Protein AF-A0A5M3XD34-F1 (afdb_monomer_lite)

Secondary structure (DSSP, 8-state):
-HHHHHHHHHHHHHHHHHHHHEETTEE-S-TTTHHHHHHHHHHEEEE-TTSSPPPHHHHHHHHHHTTTSEEEEE-TT--EE-HHHHHHH-EEEEEE-TT-----TT-TT-EEEEEE-BS-HHHHHHHHHHHHHGGG-HHHHTTEEEEEEEE-SS--TT-EEES-SEEEEEE-----SS---HHHHHHHHHHHHHPPTT-B---PPTTPEESSSSEEEEE-HHHHSTTGGG-S---HHHHHHHHHHHHHHH--S---SHHHHHHHHHHHHGGGTB-TT-TTSB---

Structure (mmCIF, N/CA/C/O backbone):
data_AF-A0A5M3XD34-F1
#
_entry.id   AF-A0A5M3XD34-F1
#
loop_
_atom_site.group_PDB
_atom_site.id
_atom_site.type_symbol
_atom_site.label_atom_id
_atom_site.label_alt_id
_atom_site.label_comp_id
_atom_site.label_asym_id
_atom_site.label_entity_id
_atom_site.label_seq_id
_atom_site.pdbx_PDB_ins_code
_atom_site.Cartn_x
_atom_site.Cartn_y
_atom_site.Cartn_z
_atom_site.occupancy
_atom_site.B_iso_or_equiv
_atom_site.auth_seq_id
_atom_site.auth_comp_id
_atom_site.auth_asym_id
_atom_site.auth_atom_id
_atom_site.pdbx_PDB_model_num
ATOM 1 N N . MET A 1 1 ? -8.165 -17.851 -11.866 1.00 59.94 1 MET A N 1
ATOM 2 C CA . MET A 1 1 ? -8.673 -16.467 -12.031 1.00 59.94 1 MET A CA 1
ATOM 3 C C . MET A 1 1 ? -7.779 -15.415 -11.366 1.00 59.94 1 MET A C 1
ATOM 5 O O . MET A 1 1 ? -7.300 -14.562 -12.095 1.00 59.94 1 MET A O 1
ATOM 9 N N . ARG A 1 2 ? -7.466 -15.484 -10.056 1.00 73.38 2 ARG A N 1
ATOM 10 C CA . ARG A 1 2 ? -6.574 -14.504 -9.374 1.00 73.38 2 ARG A CA 1
ATOM 11 C C . ARG A 1 2 ? -5.188 -14.336 -10.025 1.00 73.38 2 ARG A C 1
ATOM 13 O O . ARG A 1 2 ? -4.785 -13.219 -10.310 1.00 73.38 2 ARG A O 1
ATOM 20 N N . SER A 1 3 ? -4.497 -15.440 -10.334 1.00 74.69 3 SER A N 1
ATOM 21 C CA . SER A 1 3 ? -3.171 -15.395 -10.984 1.00 74.69 3 SER A CA 1
ATOM 22 C C . SER A 1 3 ? -3.179 -14.660 -12.328 1.00 74.69 3 SER A C 1
ATOM 24 O O . SER A 1 3 ? -2.251 -13.913 -12.603 1.00 74.69 3 SER A O 1
ATOM 26 N N . ALA A 1 4 ? -4.231 -14.841 -13.134 1.00 79.56 4 ALA A N 1
ATOM 27 C CA . ALA A 1 4 ? -4.351 -14.189 -14.437 1.00 79.56 4 ALA A CA 1
ATOM 28 C C . ALA A 1 4 ? -4.556 -12.673 -14.292 1.00 79.56 4 ALA A C 1
ATOM 30 O O . ALA A 1 4 ? -3.902 -11.905 -14.980 1.00 79.56 4 ALA A O 1
ATOM 31 N N . ARG A 1 5 ? -5.378 -12.228 -13.326 1.00 82.12 5 ARG A N 1
ATOM 32 C CA . ARG A 1 5 ? -5.573 -10.791 -13.049 1.00 82.12 5 ARG A CA 1
ATOM 33 C C . ARG A 1 5 ? -4.278 -10.097 -12.625 1.00 82.12 5 ARG A C 1
ATOM 35 O O . ARG A 1 5 ? -3.995 -9.001 -13.102 1.00 82.12 5 ARG A O 1
ATOM 42 N N . ASN A 1 6 ? -3.495 -10.742 -11.755 1.00 85.31 6 ASN A N 1
ATOM 43 C CA . ASN A 1 6 ? -2.190 -10.226 -11.335 1.00 85.31 6 ASN A CA 1
ATOM 44 C C . ASN A 1 6 ? -1.233 -10.110 -12.531 1.00 85.31 6 ASN A C 1
ATOM 46 O O . ASN A 1 6 ? -0.605 -9.072 -12.713 1.00 85.31 6 ASN A O 1
ATOM 50 N N . GLU A 1 7 ? -1.162 -11.154 -13.361 1.00 86.75 7 GLU A N 1
ATOM 51 C CA . GLU A 1 7 ? -0.309 -11.183 -14.551 1.00 86.75 7 GLU A CA 1
ATOM 52 C C . GLU A 1 7 ? -0.717 -10.113 -15.574 1.00 86.75 7 GLU A C 1
ATOM 54 O O . GLU A 1 7 ? 0.137 -9.392 -16.083 1.00 86.75 7 GLU A O 1
ATOM 59 N N . ASP A 1 8 ? -2.014 -9.951 -15.838 1.00 88.75 8 ASP A N 1
ATOM 60 C CA . ASP A 1 8 ? -2.523 -8.944 -16.773 1.00 88.75 8 ASP A CA 1
ATOM 61 C C . ASP A 1 8 ? -2.234 -7.517 -16.295 1.00 88.75 8 ASP A C 1
ATOM 63 O O . ASP A 1 8 ? -1.913 -6.643 -17.101 1.00 88.75 8 ASP A O 1
ATOM 67 N N . ARG A 1 9 ? -2.327 -7.263 -14.985 1.00 90.06 9 ARG A N 1
ATOM 68 C CA . ARG A 1 9 ? -1.950 -5.974 -14.394 1.00 90.06 9 ARG A CA 1
ATOM 69 C C . ARG A 1 9 ? -0.452 -5.715 -14.542 1.00 90.06 9 ARG A C 1
ATOM 71 O O . ARG A 1 9 ? -0.075 -4.636 -14.991 1.00 90.06 9 ARG A O 1
ATOM 78 N N . ASP A 1 10 ? 0.390 -6.687 -14.200 1.00 92.12 10 ASP A N 1
ATOM 79 C CA . ASP A 1 10 ? 1.844 -6.521 -14.285 1.00 92.12 10 ASP A CA 1
ATOM 80 C C . ASP A 1 10 ? 2.284 -6.324 -15.752 1.00 92.12 10 ASP A C 1
ATOM 82 O O . ASP A 1 10 ? 3.098 -5.447 -16.041 1.00 92.12 10 ASP A O 1
ATOM 86 N N . LYS A 1 11 ? 1.645 -7.019 -16.707 1.00 92.81 11 LYS A N 1
ATOM 87 C CA . LYS A 1 11 ? 1.809 -6.785 -18.155 1.00 92.81 11 LYS A CA 1
ATOM 88 C C . LYS A 1 11 ? 1.449 -5.365 -18.584 1.00 92.81 11 LYS A C 1
ATOM 90 O O . LYS A 1 11 ? 2.192 -4.768 -19.363 1.00 92.81 11 LYS A O 1
ATOM 95 N N . ARG A 1 12 ? 0.333 -4.807 -18.091 1.00 92.88 12 ARG A N 1
ATOM 96 C CA . ARG A 1 12 ? -0.046 -3.411 -18.387 1.00 92.88 12 ARG A CA 1
ATOM 97 C C . ARG A 1 12 ? 1.026 -2.436 -17.915 1.00 92.88 12 ARG A C 1
ATOM 99 O O . ARG A 1 12 ? 1.412 -1.563 -18.685 1.00 92.88 12 ARG A O 1
ATOM 106 N N . PHE A 1 13 ? 1.560 -2.648 -16.715 1.00 94.62 13 PHE A N 1
ATOM 107 C CA . PHE A 1 13 ? 2.655 -1.839 -16.189 1.00 94.62 13 PHE A CA 1
ATOM 108 C C . PHE A 1 13 ? 3.924 -1.933 -17.052 1.00 94.62 13 PHE A C 1
ATOM 110 O O . PHE A 1 13 ? 4.510 -0.908 -17.390 1.00 94.62 13 PHE A O 1
ATOM 117 N N . TYR A 1 14 ? 4.341 -3.135 -17.470 1.00 95.44 14 TYR A N 1
ATOM 118 C CA . TYR A 1 14 ? 5.506 -3.280 -18.355 1.00 95.44 14 TYR A CA 1
ATOM 119 C C . TYR A 1 14 ? 5.310 -2.580 -19.700 1.00 95.44 14 TYR A C 1
ATOM 121 O O . TYR A 1 14 ? 6.235 -1.943 -20.208 1.00 95.44 14 TYR A O 1
ATOM 129 N N . LYS A 1 15 ? 4.102 -2.664 -20.262 1.00 96.00 15 LYS A N 1
ATOM 130 C CA . LYS A 1 15 ? 3.751 -1.960 -21.494 1.00 96.00 15 LYS A CA 1
ATOM 131 C C . LYS A 1 15 ? 3.835 -0.444 -21.323 1.00 96.00 15 LYS A C 1
ATOM 133 O O . LYS A 1 15 ? 4.448 0.221 -22.152 1.00 96.00 15 LYS A O 1
ATOM 138 N N . GLU A 1 16 ? 3.265 0.093 -20.250 1.00 95.06 16 GLU A N 1
ATOM 139 C CA . GLU A 1 16 ? 3.320 1.524 -19.948 1.00 95.06 16 GLU A CA 1
ATOM 140 C C . GLU A 1 16 ? 4.763 2.009 -19.755 1.00 95.06 16 GLU A C 1
ATOM 142 O O . GLU A 1 16 ? 5.162 3.020 -20.337 1.00 95.06 16 GLU A O 1
ATOM 147 N N . LEU A 1 17 ? 5.580 1.239 -19.029 1.00 94.94 17 LEU A N 1
ATOM 148 C CA . LEU A 1 17 ? 7.003 1.522 -18.849 1.00 94.94 17 LEU A CA 1
ATOM 149 C C . LEU A 1 17 ? 7.735 1.605 -20.197 1.00 94.94 17 LEU A C 1
ATOM 151 O O . LEU A 1 17 ? 8.504 2.543 -20.434 1.00 94.94 17 LEU A O 1
ATOM 155 N N . TYR A 1 18 ? 7.482 0.636 -21.084 1.00 96.12 18 TYR A N 1
ATOM 156 C CA . TYR A 1 18 ? 8.063 0.598 -22.425 1.00 96.12 18 TYR A CA 1
ATOM 157 C C . TYR A 1 18 ? 7.656 1.819 -23.253 1.00 96.12 18 TYR A C 1
ATOM 159 O O . TYR A 1 18 ? 8.514 2.555 -23.740 1.00 96.12 18 TYR A O 1
ATOM 167 N N . ASP A 1 19 ? 6.354 2.070 -23.379 1.00 95.38 19 ASP A N 1
ATOM 168 C CA . ASP A 1 19 ? 5.818 3.140 -24.225 1.00 95.38 19 ASP A CA 1
ATOM 169 C C . ASP A 1 19 ? 6.297 4.529 -23.769 1.00 95.38 19 ASP A C 1
ATOM 171 O O . ASP A 1 19 ? 6.582 5.415 -24.594 1.00 95.38 19 ASP A O 1
ATOM 175 N N . THR A 1 20 ? 6.442 4.697 -22.452 1.00 94.19 20 THR A N 1
ATOM 176 C CA . THR A 1 20 ? 6.877 5.948 -21.831 1.00 94.19 20 THR A CA 1
ATOM 177 C C . THR A 1 20 ? 8.362 6.214 -22.077 1.00 94.19 20 THR A C 1
ATOM 179 O O . THR A 1 20 ? 8.722 7.321 -22.491 1.00 94.19 20 THR A O 1
ATOM 182 N N . TRP A 1 21 ? 9.241 5.225 -21.868 1.00 93.00 21 TRP A N 1
ATOM 183 C CA . TRP A 1 21 ? 10.690 5.473 -21.792 1.00 93.00 21 TRP A CA 1
ATOM 184 C C . TRP A 1 21 ? 11.556 4.770 -22.830 1.00 93.00 21 TRP A C 1
ATOM 186 O O . TRP A 1 21 ? 12.755 5.039 -22.856 1.00 93.00 21 TRP A O 1
ATOM 196 N N . TYR A 1 22 ? 11.001 3.945 -23.714 1.00 93.62 22 TYR A N 1
ATOM 197 C CA . TYR A 1 22 ? 11.749 3.381 -24.835 1.00 93.62 22 TYR A CA 1
ATOM 198 C C . TYR A 1 22 ? 11.403 4.080 -26.150 1.00 93.62 22 TYR A C 1
ATOM 200 O O . TYR A 1 22 ? 10.239 4.246 -26.521 1.00 93.62 22 TYR A O 1
ATOM 208 N N . LYS A 1 23 ? 12.437 4.495 -26.891 1.00 92.69 23 LYS A N 1
ATOM 209 C CA . LYS A 1 23 ? 12.320 5.053 -28.248 1.00 92.69 23 LYS A CA 1
ATOM 210 C C . LYS A 1 23 ? 13.310 4.347 -29.162 1.00 92.69 23 LYS A C 1
ATOM 212 O O . LYS A 1 23 ? 14.508 4.355 -28.905 1.00 92.69 23 LYS A O 1
ATOM 217 N N . LYS A 1 24 ? 12.800 3.718 -30.229 1.00 89.44 24 LYS A N 1
ATOM 218 C CA . LYS A 1 24 ? 13.596 2.883 -31.156 1.00 89.44 24 LYS A CA 1
ATOM 219 C C . LYS A 1 24 ? 14.462 1.837 -30.427 1.00 89.44 24 LYS A C 1
ATOM 221 O O . LYS A 1 24 ? 15.565 1.526 -30.855 1.00 89.44 24 LYS A O 1
ATOM 226 N N . GLY A 1 25 ? 13.946 1.321 -29.313 1.00 87.50 25 GLY A N 1
ATOM 227 C CA . GLY A 1 25 ? 14.599 0.326 -28.469 1.00 87.50 25 GLY A CA 1
ATOM 228 C C . GLY A 1 25 ? 15.667 0.835 -27.505 1.00 87.50 25 GLY A C 1
ATOM 229 O O . GLY A 1 25 ? 16.224 0.033 -26.763 1.00 87.50 25 GLY A O 1
ATOM 230 N N . SER A 1 26 ? 15.905 2.144 -27.439 1.00 90.88 26 SER A N 1
ATOM 231 C CA . SER A 1 26 ? 16.790 2.753 -26.442 1.00 90.88 26 SER A CA 1
ATOM 232 C C . SER A 1 26 ? 15.993 3.367 -25.295 1.00 90.88 26 SER A C 1
ATOM 234 O O . SER A 1 26 ? 14.975 4.023 -25.530 1.00 90.88 26 SER A O 1
ATOM 236 N N . LEU A 1 27 ? 16.486 3.192 -24.067 1.00 92.50 27 LEU A N 1
ATOM 237 C CA . LEU A 1 27 ? 15.973 3.883 -22.887 1.00 92.50 27 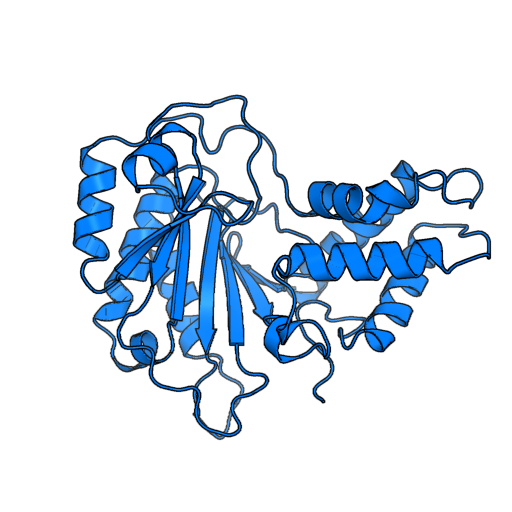LEU A CA 1
ATOM 238 C C . LEU A 1 27 ? 16.316 5.378 -22.983 1.00 92.50 27 LEU A C 1
ATOM 240 O O . LEU A 1 27 ? 17.483 5.739 -23.109 1.00 92.50 27 LEU A O 1
ATOM 244 N N . VAL A 1 28 ? 15.308 6.249 -22.915 1.00 93.00 28 VAL A N 1
ATOM 245 C CA . VAL A 1 28 ? 15.469 7.716 -22.991 1.00 93.00 28 VAL A CA 1
ATOM 246 C C . VAL A 1 28 ? 15.210 8.428 -21.660 1.00 93.00 28 VAL A C 1
ATOM 248 O O . VAL A 1 28 ? 15.205 9.656 -21.598 1.00 93.00 28 VAL A O 1
ATOM 251 N N . ALA A 1 29 ? 14.967 7.675 -20.588 1.00 90.25 29 ALA A N 1
ATOM 252 C CA . ALA A 1 29 ? 14.783 8.236 -19.259 1.00 90.25 29 ALA A CA 1
ATOM 253 C C . ALA A 1 29 ? 16.121 8.640 -18.629 1.00 90.25 29 ALA A C 1
ATOM 255 O O . ALA A 1 29 ? 17.115 7.928 -18.751 1.00 90.25 29 ALA A O 1
ATOM 256 N N . ASP A 1 30 ? 16.120 9.752 -17.892 1.00 89.88 30 ASP A N 1
ATOM 257 C CA . ASP A 1 30 ? 17.256 10.152 -17.061 1.00 89.88 30 ASP A CA 1
ATOM 258 C C . ASP A 1 30 ? 17.545 9.079 -15.987 1.00 89.88 30 ASP A C 1
ATOM 260 O O . ASP A 1 30 ? 16.692 8.837 -15.122 1.00 89.88 30 ASP A O 1
ATOM 264 N N . PRO A 1 31 ? 18.745 8.465 -15.994 1.00 86.44 31 PRO A N 1
ATOM 265 C CA . PRO A 1 31 ? 19.120 7.446 -15.024 1.00 86.44 31 PRO A CA 1
ATOM 266 C C . PRO A 1 31 ? 19.008 7.922 -13.572 1.00 86.44 31 PRO A C 1
ATOM 268 O O . PRO A 1 31 ? 18.642 7.138 -12.695 1.00 86.44 31 PRO A O 1
ATOM 271 N N . ASN A 1 32 ? 19.290 9.191 -13.280 1.00 87.88 32 ASN A N 1
ATOM 272 C CA . ASN A 1 32 ? 19.332 9.675 -11.898 1.00 87.88 32 ASN A CA 1
ATOM 273 C C . ASN A 1 32 ? 17.942 9.736 -11.254 1.00 87.88 32 ASN A C 1
ATOM 275 O O . ASN A 1 32 ? 17.818 9.552 -10.047 1.00 87.88 32 ASN A O 1
ATOM 279 N N . THR A 1 33 ? 16.895 9.916 -12.059 1.00 91.69 33 THR A N 1
ATOM 280 C CA . THR A 1 33 ? 15.504 10.041 -11.593 1.00 91.69 33 THR A CA 1
ATOM 281 C C . THR A 1 33 ? 14.635 8.820 -11.900 1.00 91.69 33 THR A C 1
ATOM 283 O O . THR A 1 33 ? 13.467 8.782 -11.512 1.00 91.69 33 THR A O 1
ATOM 286 N N . LEU A 1 34 ? 15.185 7.805 -12.575 1.00 92.69 34 LEU A N 1
ATOM 287 C CA . LEU A 1 34 ? 14.430 6.658 -13.084 1.00 92.69 34 LEU A CA 1
ATOM 288 C C . LEU A 1 34 ? 13.683 5.878 -11.991 1.00 92.69 34 LEU A C 1
ATOM 290 O O . LEU A 1 34 ? 12.509 5.573 -12.168 1.00 92.69 34 LEU A O 1
ATOM 294 N N . ALA A 1 35 ? 14.323 5.596 -10.851 1.00 92.12 35 ALA A N 1
ATOM 295 C CA . ALA A 1 35 ? 13.685 4.854 -9.758 1.00 92.12 35 ALA A CA 1
ATOM 296 C C . ALA A 1 35 ? 12.471 5.603 -9.187 1.00 92.12 35 ALA A C 1
ATOM 298 O O . ALA A 1 35 ? 11.399 5.020 -9.058 1.00 92.12 35 ALA A O 1
ATOM 299 N N . SER A 1 36 ? 12.602 6.908 -8.930 1.00 90.88 36 SER A N 1
ATOM 300 C CA . SER A 1 36 ? 11.495 7.745 -8.450 1.00 90.88 36 SER A CA 1
ATOM 301 C C . SER A 1 36 ? 10.355 7.845 -9.458 1.00 90.88 36 SER A C 1
ATOM 303 O O . SER A 1 36 ? 9.189 7.803 -9.077 1.00 90.88 36 SER A O 1
ATOM 305 N N . LYS A 1 37 ? 10.673 7.922 -10.754 1.00 92.69 37 LYS A N 1
ATOM 306 C CA . LYS A 1 37 ? 9.664 7.935 -11.819 1.00 92.69 37 LYS A CA 1
ATOM 307 C C . LYS A 1 37 ? 8.913 6.606 -11.920 1.00 92.69 37 LYS A C 1
ATOM 309 O O . LYS A 1 37 ? 7.690 6.621 -11.996 1.00 92.69 37 LYS A O 1
ATOM 314 N N . ILE A 1 38 ? 9.623 5.474 -11.864 1.00 94.19 38 ILE A N 1
ATOM 315 C CA . ILE A 1 38 ? 9.000 4.141 -11.819 1.00 94.19 38 ILE A CA 1
ATOM 316 C C . ILE A 1 38 ? 8.118 4.013 -10.578 1.00 94.19 38 ILE A C 1
ATOM 318 O O . ILE A 1 38 ? 6.988 3.550 -10.676 1.00 94.19 38 ILE A O 1
ATOM 322 N N . TYR A 1 39 ? 8.616 4.450 -9.421 1.00 92.00 39 TYR A N 1
ATOM 323 C CA . TYR A 1 39 ? 7.863 4.416 -8.176 1.00 92.00 39 TYR A CA 1
ATOM 324 C C . TYR A 1 39 ? 6.547 5.191 -8.287 1.00 92.00 39 TYR A C 1
ATOM 326 O O . TYR A 1 39 ? 5.506 4.636 -7.952 1.00 92.00 39 TYR A O 1
ATOM 334 N N . ASN A 1 40 ? 6.570 6.422 -8.806 1.00 90.19 40 ASN A N 1
ATOM 335 C CA . ASN A 1 40 ? 5.355 7.225 -8.972 1.00 90.19 40 ASN A CA 1
ATOM 336 C C . ASN A 1 40 ? 4.348 6.556 -9.918 1.00 90.19 40 ASN A C 1
ATOM 338 O O . ASN A 1 40 ? 3.171 6.489 -9.582 1.00 90.19 40 ASN A O 1
ATOM 342 N N . MET A 1 41 ? 4.821 5.986 -11.032 1.00 91.25 41 MET A N 1
ATOM 343 C CA . MET A 1 41 ? 3.989 5.239 -11.988 1.00 91.25 41 MET A CA 1
ATOM 344 C C . MET A 1 41 ? 3.321 4.005 -11.359 1.00 91.25 41 MET A C 1
ATOM 346 O O . MET A 1 41 ? 2.250 3.592 -11.780 1.00 91.25 41 MET A O 1
ATOM 350 N N . MET A 1 42 ? 3.939 3.402 -10.340 1.00 91.44 42 MET A N 1
ATOM 351 C CA . MET A 1 42 ? 3.345 2.282 -9.605 1.00 91.44 42 MET A CA 1
ATOM 352 C C . MET A 1 42 ? 2.419 2.733 -8.468 1.00 91.44 42 MET A C 1
ATOM 354 O O . MET A 1 42 ? 1.445 2.049 -8.156 1.00 91.44 42 MET A O 1
ATOM 358 N N . ALA A 1 43 ? 2.794 3.803 -7.766 1.00 86.88 43 ALA A N 1
ATOM 359 C CA . ALA A 1 43 ? 2.276 4.106 -6.438 1.00 86.88 43 ALA A CA 1
ATOM 360 C C . ALA A 1 43 ? 1.031 4.993 -6.440 1.00 86.88 43 ALA A C 1
ATOM 362 O O . ALA A 1 43 ? 0.256 4.889 -5.494 1.00 86.88 43 ALA A O 1
ATOM 363 N N . VAL A 1 44 ? 0.865 5.878 -7.423 1.00 83.75 44 VAL A N 1
ATOM 364 C CA . VAL A 1 44 ? -0.111 6.979 -7.372 1.00 83.75 44 VAL A CA 1
ATOM 365 C C . VAL A 1 44 ? -1.365 6.649 -8.195 1.00 83.75 44 VAL A C 1
ATOM 367 O O . VAL A 1 44 ? -1.250 6.113 -9.294 1.00 83.75 44 VAL A O 1
ATOM 370 N N . SER A 1 45 ? -2.546 6.943 -7.634 1.00 72.62 45 SER A N 1
ATOM 371 C CA . SER A 1 45 ? -3.873 6.839 -8.281 1.00 72.62 45 SER A CA 1
ATOM 372 C C . SER A 1 45 ? -4.417 8.201 -8.707 1.00 72.62 45 SER A C 1
ATOM 374 O O . SER A 1 45 ? -3.931 9.245 -8.269 1.00 72.62 45 SER A O 1
ATOM 376 N N . ASP A 1 46 ? -5.517 8.137 -9.460 1.00 72.94 46 ASP A N 1
ATOM 377 C CA . ASP A 1 46 ? -6.452 9.227 -9.719 1.00 72.94 46 ASP A CA 1
ATOM 378 C C . ASP A 1 46 ? -6.895 9.997 -8.456 1.00 72.94 46 ASP A C 1
ATOM 380 O O . ASP A 1 46 ? -6.840 9.535 -7.310 1.00 72.94 46 ASP A O 1
ATOM 384 N N . VAL A 1 47 ? -7.378 11.211 -8.704 1.00 84.12 47 VAL A N 1
ATOM 385 C CA . VAL A 1 47 ? -7.949 12.119 -7.706 1.00 84.12 47 VAL A CA 1
ATOM 386 C C . VAL A 1 47 ? -9.287 11.609 -7.154 1.00 84.12 47 VAL A C 1
ATOM 388 O O . VAL A 1 47 ? -10.000 10.843 -7.796 1.00 84.12 47 VAL A O 1
ATOM 391 N N . GLY A 1 48 ? -9.683 12.108 -5.980 1.00 89.75 48 GLY A N 1
ATOM 392 C CA . GLY A 1 48 ? -11.053 11.956 -5.467 1.00 89.75 48 GLY A CA 1
ATOM 393 C C . GLY A 1 48 ? -11.180 11.265 -4.111 1.00 89.75 48 GLY A C 1
ATOM 394 O O . GLY A 1 48 ? -12.158 11.522 -3.416 1.00 89.75 48 GLY A O 1
ATOM 395 N N . TYR A 1 49 ? -10.178 10.497 -3.668 1.00 94.44 49 TYR A N 1
ATOM 396 C CA . TYR A 1 49 ? -10.183 9.879 -2.330 1.00 94.44 49 TYR A CA 1
ATOM 397 C C . TYR A 1 49 ? -10.355 10.913 -1.203 1.00 94.44 49 TYR A C 1
ATOM 399 O O . TYR A 1 49 ? -11.097 10.683 -0.251 1.00 94.44 49 TYR A O 1
ATOM 407 N N . LEU A 1 50 ? -9.705 12.074 -1.343 1.00 94.75 50 LEU A N 1
ATOM 408 C CA . LEU A 1 50 ? -9.769 13.197 -0.400 1.00 94.75 50 LEU A CA 1
ATOM 409 C C . LEU A 1 50 ? -10.846 14.231 -0.757 1.00 94.75 50 LEU A C 1
ATOM 411 O O . LEU A 1 50 ? -10.777 15.368 -0.295 1.00 94.75 50 LEU A O 1
ATOM 415 N N . LYS A 1 51 ? -11.814 13.894 -1.618 1.00 95.12 51 LYS A N 1
ATOM 416 C CA . LYS A 1 51 ? -12.851 14.846 -2.043 1.00 95.12 51 LYS A CA 1
ATOM 417 C C . LYS A 1 51 ? -13.612 15.430 -0.856 1.00 95.12 51 LYS A C 1
ATOM 419 O O . LYS A 1 51 ? -13.835 16.637 -0.824 1.00 95.12 51 LYS A O 1
ATOM 424 N N . ASP A 1 52 ? -13.961 14.577 0.097 1.00 95.50 52 ASP A N 1
ATOM 425 C CA . ASP A 1 52 ? -14.698 14.944 1.297 1.00 95.50 52 ASP A CA 1
ATOM 426 C C . ASP A 1 52 ? -13.776 14.840 2.515 1.00 95.50 52 ASP A C 1
ATOM 428 O O . ASP A 1 52 ? -13.029 13.870 2.657 1.00 95.50 52 ASP A O 1
ATOM 432 N N . ALA A 1 53 ? -13.806 15.851 3.383 1.00 95.06 53 ALA A N 1
ATOM 433 C CA . ALA A 1 53 ? -13.049 15.868 4.631 1.00 95.06 53 ALA A CA 1
ATOM 434 C C . ALA A 1 53 ? -13.632 14.885 5.656 1.00 95.06 53 ALA A C 1
ATOM 436 O O . ALA A 1 53 ? -14.837 14.625 5.656 1.00 95.06 53 ALA A O 1
ATOM 437 N N . LEU A 1 54 ? -12.797 14.407 6.581 1.00 96.25 54 LEU A N 1
ATOM 438 C CA . LEU A 1 54 ? -13.288 13.721 7.775 1.00 96.25 54 LEU A CA 1
ATOM 439 C C . LEU A 1 54 ? -13.949 14.705 8.739 1.00 96.25 54 LEU A C 1
ATOM 441 O O . LEU A 1 54 ? -13.420 15.778 9.030 1.00 96.25 54 LEU A O 1
ATOM 445 N N . SER A 1 55 ? -15.087 14.302 9.287 1.00 96.06 55 SER A N 1
ATOM 446 C CA . SER A 1 55 ? -15.705 14.973 10.420 1.00 96.06 55 SER A CA 1
ATOM 447 C C . SER A 1 55 ? -14.953 14.675 11.718 1.00 96.06 55 SER A C 1
ATOM 449 O O . SER A 1 55 ? -14.335 13.624 11.884 1.00 96.06 55 SER A O 1
ATOM 451 N N . GLN A 1 56 ? -15.080 15.579 12.691 1.00 95.19 56 GLN A N 1
ATOM 452 C CA . GLN A 1 56 ? -14.537 15.379 14.037 1.00 95.19 56 GLN A CA 1
ATOM 453 C C . GLN A 1 56 ? -15.033 14.068 14.672 1.00 95.19 56 GLN A C 1
ATOM 455 O O . GLN A 1 56 ? -14.261 13.351 15.301 1.00 95.19 56 GLN A O 1
ATOM 460 N N . LYS A 1 57 ? -16.301 13.717 14.431 1.00 96.69 57 LYS A N 1
ATOM 461 C CA . LYS A 1 57 ? -16.901 12.472 14.913 1.00 96.69 57 LYS A CA 1
ATOM 462 C C . LYS A 1 57 ? -16.221 11.232 14.322 1.00 96.69 57 LYS A C 1
ATOM 464 O O . LYS A 1 57 ? -15.960 10.284 15.047 1.00 96.69 57 LYS A O 1
ATOM 469 N N . GLU A 1 58 ? -15.919 11.223 13.023 1.00 97.31 58 GLU A N 1
ATOM 470 C CA . GLU A 1 58 ? -15.217 10.090 12.394 1.00 97.31 58 GLU A CA 1
ATOM 471 C C . GLU A 1 58 ? -13.798 9.918 12.949 1.00 97.31 58 GLU A C 1
ATOM 473 O O . GLU A 1 58 ? -13.336 8.791 13.116 1.00 97.31 58 GLU A O 1
ATOM 478 N N . ILE A 1 59 ? -13.120 11.023 13.268 1.00 95.88 59 ILE A N 1
ATOM 479 C CA . ILE A 1 59 ? -11.794 11.002 13.899 1.00 95.88 59 ILE A CA 1
ATOM 480 C C . ILE A 1 59 ? -11.881 10.407 15.313 1.00 95.88 59 ILE A C 1
ATOM 482 O O . ILE A 1 59 ? -11.081 9.542 15.665 1.00 95.88 59 ILE A O 1
ATOM 486 N N . GLU A 1 60 ? -12.869 10.827 16.106 1.00 95.94 60 GLU A N 1
ATOM 487 C CA . GLU A 1 60 ? -13.123 10.286 17.448 1.00 95.94 60 GLU A CA 1
ATOM 488 C C . GLU A 1 60 ? -13.446 8.787 17.404 1.00 95.94 60 GLU A C 1
ATOM 490 O O . GLU A 1 60 ? -12.837 8.008 18.134 1.00 95.94 60 GLU A O 1
ATOM 495 N N . GLU A 1 61 ? -14.310 8.358 16.479 1.00 96.19 61 GLU A N 1
ATOM 496 C CA . GLU A 1 61 ? -14.649 6.943 16.295 1.00 96.19 61 GLU A CA 1
ATOM 497 C C . GLU A 1 61 ? -13.436 6.080 15.906 1.00 96.19 61 GLU A C 1
ATOM 499 O O . GLU A 1 61 ? -13.377 4.906 16.278 1.00 96.19 61 GLU A O 1
ATOM 504 N N . ILE A 1 62 ? -12.468 6.628 15.158 1.00 96.25 62 ILE A N 1
ATOM 505 C CA . ILE A 1 62 ? -11.200 5.939 14.878 1.00 96.25 62 ILE A CA 1
ATOM 506 C C . ILE A 1 62 ? -10.404 5.759 16.169 1.00 96.25 62 ILE A C 1
ATOM 508 O O . ILE A 1 62 ? -9.930 4.653 16.431 1.00 96.25 62 ILE A O 1
ATOM 512 N N . TYR A 1 63 ? -10.239 6.816 16.968 1.00 95.88 63 TYR A N 1
ATOM 513 C CA . TYR A 1 63 ? -9.470 6.733 18.211 1.00 95.88 63 TYR A CA 1
ATOM 514 C C . TYR A 1 63 ? -10.080 5.742 19.198 1.00 95.88 63 TYR A C 1
ATOM 516 O O . TYR A 1 63 ? -9.355 4.910 19.733 1.00 95.88 63 TYR A O 1
ATOM 524 N N . GLU A 1 64 ? -11.401 5.764 19.371 1.00 96.44 64 GLU A N 1
ATOM 525 C CA . GLU A 1 64 ? -12.111 4.795 20.212 1.00 96.44 64 GLU A CA 1
ATOM 526 C C . GLU A 1 64 ? -11.913 3.358 19.714 1.00 96.44 64 GLU A C 1
ATOM 528 O O . GLU A 1 64 ? -11.543 2.474 20.482 1.00 96.44 64 GLU A O 1
ATOM 533 N N . ALA A 1 65 ? -12.090 3.110 18.412 1.00 96.75 65 ALA A N 1
ATOM 534 C CA . ALA A 1 65 ? -11.961 1.763 17.857 1.00 96.75 65 ALA A CA 1
ATOM 535 C C . ALA A 1 65 ? -10.521 1.222 17.866 1.00 96.75 65 ALA A C 1
ATOM 537 O O . ALA A 1 65 ? -10.316 0.023 17.677 1.00 96.75 65 ALA A O 1
ATOM 538 N N . THR A 1 66 ? -9.526 2.092 18.044 1.00 96.88 66 THR A N 1
ATOM 539 C CA . THR A 1 66 ? -8.098 1.752 18.000 1.00 96.88 66 THR A CA 1
ATOM 540 C C . THR A 1 66 ? -7.390 1.994 19.331 1.00 96.88 66 THR A C 1
ATOM 542 O O . THR A 1 66 ? -6.164 2.053 19.357 1.00 96.88 66 THR A O 1
ATOM 545 N N . GLU A 1 67 ? -8.127 2.065 20.445 1.00 96.56 67 GLU A N 1
ATOM 546 C CA . GLU A 1 67 ? -7.578 2.359 21.779 1.00 96.56 67 GLU A CA 1
ATOM 547 C C . GLU A 1 67 ? -6.444 1.413 22.220 1.00 96.56 67 GLU A C 1
ATOM 549 O O . GLU A 1 67 ? -5.565 1.801 22.987 1.00 96.56 67 GLU A O 1
ATOM 554 N N . ALA A 1 68 ? -6.430 0.181 21.700 1.00 95.50 68 ALA A N 1
ATOM 555 C CA . ALA A 1 68 ? -5.392 -0.814 21.961 1.00 95.50 68 ALA A CA 1
ATOM 556 C C . ALA A 1 68 ? -4.062 -0.542 21.225 1.00 95.50 68 ALA A C 1
ATOM 558 O O . ALA A 1 68 ? -3.077 -1.243 21.458 1.00 95.50 68 ALA A O 1
ATOM 559 N N . PHE A 1 69 ? -4.013 0.439 20.319 1.00 96.00 69 PHE A N 1
ATOM 560 C CA . PHE A 1 69 ? -2.845 0.759 19.503 1.00 96.00 69 PHE A CA 1
ATOM 561 C C . PHE A 1 69 ? -2.190 2.071 19.946 1.00 96.00 69 PHE A C 1
ATOM 563 O O . PHE A 1 69 ? -2.842 3.046 20.310 1.00 96.00 69 PHE A O 1
ATOM 570 N N . THR A 1 70 ? -0.866 2.135 19.824 1.00 94.62 70 THR A N 1
ATOM 571 C CA . THR A 1 70 ? -0.129 3.398 19.907 1.00 94.62 70 THR A CA 1
ATOM 572 C C . THR A 1 70 ? -0.231 4.141 18.582 1.00 94.62 70 THR A C 1
ATOM 574 O O . THR A 1 70 ? 0.160 3.615 17.541 1.00 94.62 70 THR A O 1
ATOM 577 N N . ILE A 1 71 ? -0.702 5.385 18.615 1.00 93.31 71 ILE A N 1
ATOM 578 C CA . ILE A 1 71 ? -0.848 6.207 17.412 1.00 93.31 71 ILE A CA 1
ATOM 579 C C . ILE A 1 71 ? 0.444 6.981 17.141 1.00 93.31 71 ILE A C 1
ATOM 581 O O . ILE A 1 71 ? 0.996 7.635 18.026 1.00 93.31 71 ILE A O 1
ATOM 585 N N . GLN A 1 72 ?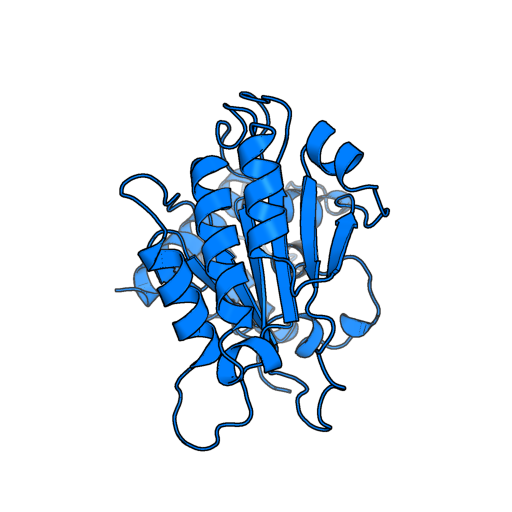 0.915 6.940 15.898 1.00 90.25 72 GLN A N 1
ATOM 586 C CA . GLN A 1 72 ? 2.032 7.747 15.414 1.00 90.25 72 GLN A CA 1
ATOM 587 C C . GLN A 1 72 ? 1.681 8.371 14.071 1.00 90.25 72 GLN A C 1
ATOM 589 O O . GLN A 1 72 ? 1.057 7.738 13.230 1.00 90.25 72 GLN A O 1
ATOM 594 N N . ALA A 1 73 ? 2.131 9.597 13.835 1.00 85.94 73 ALA A N 1
ATOM 595 C CA . ALA A 1 73 ? 2.017 10.225 12.531 1.00 85.94 73 ALA A CA 1
ATOM 596 C C . ALA A 1 73 ? 3.403 10.573 11.999 1.00 85.94 73 ALA A C 1
ATOM 598 O O . ALA A 1 73 ? 4.271 11.049 12.736 1.00 85.94 73 ALA A O 1
ATOM 599 N N . GLN A 1 74 ? 3.611 10.314 10.713 1.00 72.38 74 GLN A N 1
ATOM 600 C CA . GLN A 1 74 ? 4.853 10.632 10.024 1.00 72.38 74 GLN A CA 1
ATOM 601 C C . GLN A 1 74 ? 4.534 11.208 8.647 1.00 72.38 74 GLN A C 1
ATOM 603 O O . GLN A 1 74 ? 3.518 10.875 8.034 1.00 72.38 74 GLN A O 1
ATOM 608 N N . THR A 1 75 ? 5.400 12.084 8.159 1.00 69.25 75 THR A N 1
ATOM 609 C CA . THR A 1 75 ? 5.452 12.445 6.741 1.00 69.25 75 THR A CA 1
A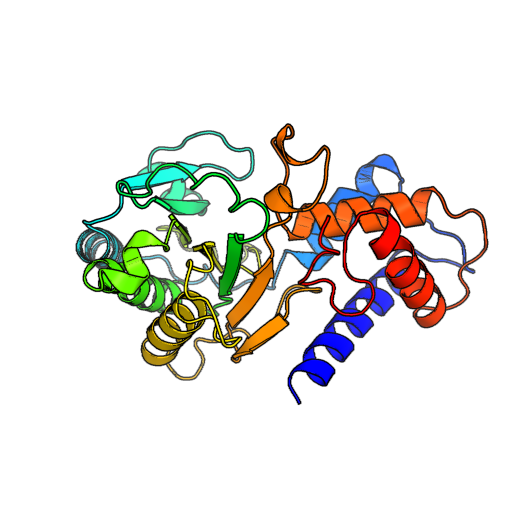TOM 610 C C . THR A 1 75 ? 6.006 11.286 5.909 1.00 69.25 75 THR A C 1
ATOM 612 O O . THR A 1 75 ? 6.589 10.336 6.436 1.00 69.25 75 THR A O 1
ATOM 615 N N . GLU A 1 76 ? 5.893 11.381 4.583 1.00 63.16 76 GLU A N 1
ATOM 616 C CA . GLU A 1 76 ? 6.513 10.400 3.684 1.00 63.16 76 GLU A CA 1
ATOM 617 C C . GLU A 1 76 ? 8.046 10.342 3.799 1.00 63.16 76 GLU A C 1
ATOM 619 O O . GLU A 1 76 ? 8.617 9.275 3.591 1.00 63.16 76 GLU A O 1
ATOM 624 N N . ASP A 1 77 ? 8.704 11.449 4.173 1.00 63.66 77 ASP A N 1
ATOM 625 C CA . ASP A 1 77 ? 10.151 11.517 4.438 1.00 63.66 77 ASP A CA 1
ATOM 626 C C . ASP A 1 77 ? 10.534 11.094 5.873 1.00 63.66 77 ASP A C 1
ATOM 628 O O . ASP A 1 77 ? 11.674 11.284 6.300 1.00 63.66 77 ASP A O 1
ATOM 632 N N . GLY A 1 78 ? 9.594 10.513 6.630 1.00 65.12 78 GLY A N 1
ATOM 633 C CA . GLY A 1 78 ? 9.846 9.919 7.945 1.00 65.12 78 GLY A CA 1
ATOM 634 C C . GLY A 1 78 ? 10.010 10.926 9.086 1.00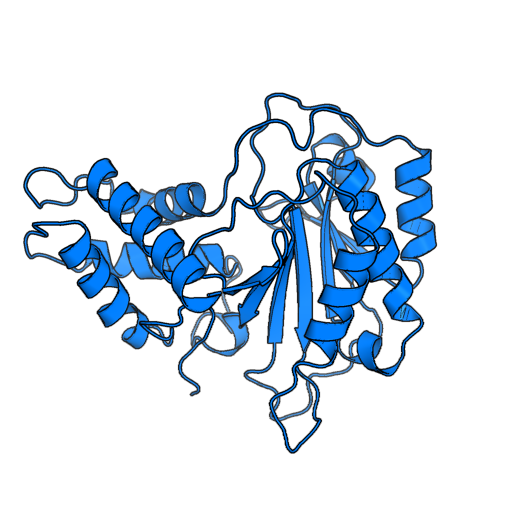 65.12 78 GLY A C 1
ATOM 635 O O . GLY A 1 78 ? 10.505 10.563 10.157 1.00 65.12 78 GLY A O 1
ATOM 636 N N . LYS A 1 79 ? 9.615 12.192 8.898 1.00 75.69 79 LYS A N 1
ATOM 637 C CA . LYS A 1 79 ? 9.556 13.171 9.992 1.00 75.69 79 LYS A CA 1
ATOM 638 C C . LYS A 1 79 ? 8.309 12.920 10.824 1.00 75.69 79 LYS A C 1
ATOM 640 O O . LYS A 1 79 ? 7.206 12.841 10.292 1.00 75.69 79 LYS A O 1
ATOM 645 N N . TYR A 1 80 ? 8.483 12.842 12.139 1.00 78.50 80 TYR A N 1
ATOM 646 C CA . TYR A 1 80 ? 7.360 12.737 13.060 1.00 78.50 80 TYR A CA 1
ATOM 647 C C . TYR A 1 80 ? 6.516 14.011 13.029 1.00 78.50 80 TYR A C 1
ATOM 649 O O . TYR A 1 80 ? 7.041 15.122 13.122 1.00 78.50 80 TYR A O 1
ATOM 657 N N . LEU A 1 81 ? 5.207 13.818 12.931 1.00 81.75 81 LEU A N 1
ATOM 658 C CA . LEU A 1 81 ? 4.198 14.858 13.064 1.00 81.75 81 LEU A CA 1
ATOM 659 C C . LEU A 1 81 ? 3.390 14.598 14.329 1.00 81.75 81 LEU A C 1
ATOM 661 O O . LEU A 1 81 ? 3.265 13.457 14.781 1.00 81.75 81 LEU A O 1
ATOM 665 N N . ASN A 1 82 ? 2.777 15.647 14.870 1.00 86.62 82 ASN A N 1
ATOM 666 C CA . ASN A 1 82 ? 1.606 15.399 15.701 1.00 86.62 82 ASN A CA 1
ATOM 667 C C . ASN A 1 82 ? 0.431 14.966 14.797 1.00 86.62 82 ASN A C 1
ATOM 669 O O . ASN A 1 82 ? 0.378 15.306 13.614 1.00 86.62 82 ASN A O 1
ATOM 673 N N . VAL A 1 83 ? -0.507 14.190 15.343 1.00 88.00 83 VAL A N 1
ATOM 674 C CA . VAL A 1 83 ? -1.609 13.611 14.552 1.00 88.00 83 VAL A CA 1
ATOM 675 C C . VAL A 1 83 ? -2.478 14.698 13.907 1.00 88.00 83 VAL A C 1
ATOM 677 O O . VAL A 1 83 ? -2.880 14.552 12.758 1.00 88.00 83 VAL A O 1
ATOM 680 N N . SER A 1 84 ? -2.693 15.821 14.600 1.00 88.69 84 SER A N 1
ATOM 681 C CA . SER A 1 84 ? -3.463 16.960 14.079 1.00 88.69 84 SER A CA 1
ATOM 682 C C . SER A 1 84 ? -2.851 17.537 12.796 1.00 88.69 84 SER A C 1
ATOM 684 O O . SER A 1 84 ? -3.544 17.697 11.797 1.00 88.69 84 SER A O 1
ATOM 686 N N . GLN A 1 85 ? -1.534 17.763 12.781 1.00 90.62 85 GLN A N 1
ATOM 687 C CA . GLN A 1 85 ? -0.798 18.238 11.605 1.00 90.62 85 GLN A CA 1
ATOM 688 C C . GLN A 1 85 ? -0.886 17.250 10.445 1.00 90.62 85 GLN A C 1
ATOM 690 O O . GLN A 1 85 ? -1.053 17.655 9.300 1.00 90.62 85 GLN A O 1
ATOM 695 N N . ALA A 1 86 ? -0.776 15.953 10.732 1.00 90.56 86 ALA A N 1
ATOM 696 C CA . ALA A 1 86 ? -0.878 14.923 9.709 1.00 90.56 86 ALA A CA 1
ATOM 697 C C . ALA A 1 86 ? -2.278 14.864 9.080 1.00 90.56 86 ALA A C 1
ATOM 699 O O . ALA A 1 86 ? -2.389 14.739 7.862 1.00 90.56 86 ALA A O 1
ATOM 700 N N . LEU A 1 87 ? -3.332 15.021 9.885 1.00 92.62 87 LEU A N 1
ATOM 701 C CA . LEU A 1 87 ? -4.706 15.129 9.392 1.00 92.62 87 LEU A CA 1
ATOM 702 C C . LEU A 1 87 ? -4.923 16.416 8.583 1.00 92.62 87 LEU A C 1
ATOM 704 O O . LEU A 1 87 ? -5.603 16.386 7.560 1.00 92.62 87 LEU A O 1
ATOM 708 N N . GLU A 1 88 ? -4.336 17.539 8.992 1.00 92.00 88 GLU A N 1
ATOM 709 C CA . GLU A 1 88 ? -4.475 18.813 8.279 1.00 92.00 88 GLU A CA 1
ATOM 710 C C . GLU A 1 88 ? -3.917 18.737 6.852 1.00 92.00 88 GLU A C 1
ATOM 712 O O . GLU A 1 88 ? -4.596 19.143 5.906 1.00 92.00 88 GLU A O 1
ATOM 717 N N . ILE A 1 89 ? -2.716 18.168 6.690 1.00 89.62 89 ILE A N 1
ATOM 718 C CA . ILE A 1 89 ? -2.030 18.095 5.389 1.00 89.62 89 ILE A CA 1
ATOM 719 C C . ILE A 1 89 ? -2.441 16.881 4.548 1.00 89.62 89 ILE A C 1
ATOM 721 O O . ILE A 1 89 ? -2.203 16.867 3.343 1.00 89.62 89 ILE A O 1
ATOM 725 N N . GLY A 1 90 ? -3.066 15.875 5.162 1.00 91.31 90 GLY A N 1
ATOM 726 C CA . GLY A 1 90 ? -3.295 14.579 4.534 1.00 91.31 90 GLY A CA 1
ATOM 727 C C . GLY A 1 90 ? -2.032 13.722 4.571 1.00 91.31 90 GLY A C 1
ATOM 728 O O . GLY A 1 90 ? -1.110 13.918 3.783 1.00 91.31 90 GLY A O 1
ATOM 729 N N . SER A 1 91 ? -1.972 12.768 5.495 1.00 91.06 91 SER A N 1
ATOM 730 C CA . SER A 1 91 ? -0.830 11.861 5.629 1.00 91.06 91 SER A CA 1
ATOM 731 C C . SER A 1 91 ? -1.255 10.514 6.207 1.00 91.06 91 SER A C 1
ATOM 733 O O . SER A 1 91 ? -2.406 10.306 6.598 1.00 91.06 91 SER A O 1
ATOM 735 N N . TYR A 1 92 ? -0.305 9.583 6.279 1.00 91.50 92 TYR A N 1
ATOM 736 C CA . TYR A 1 92 ? -0.496 8.330 6.992 1.00 91.50 92 TYR A CA 1
ATOM 737 C C . TYR A 1 92 ? -0.487 8.540 8.507 1.00 91.50 92 TYR A C 1
ATOM 739 O O . TYR A 1 92 ? 0.491 9.026 9.083 1.00 91.50 92 TYR A O 1
ATOM 747 N N . ILE A 1 93 ? -1.551 8.066 9.147 1.00 94.44 93 ILE A N 1
ATOM 748 C CA . ILE A 1 93 ? -1.624 7.833 10.586 1.00 94.44 93 ILE A CA 1
ATOM 749 C C . ILE A 1 93 ? -1.358 6.348 10.827 1.00 94.44 93 ILE A C 1
ATOM 751 O O . ILE A 1 93 ? -2.041 5.491 10.267 1.00 94.44 93 ILE A O 1
ATOM 755 N N . GLY A 1 94 ? -0.322 6.044 11.598 1.00 94.19 94 GLY A N 1
ATOM 756 C CA . GLY A 1 94 ? 0.078 4.702 11.999 1.00 94.19 94 GLY A CA 1
ATOM 757 C C . GLY A 1 94 ? -0.516 4.309 13.347 1.00 94.19 94 GLY A C 1
ATOM 758 O O . GLY A 1 94 ? -0.542 5.105 14.280 1.00 94.19 94 GLY A O 1
ATOM 759 N N . PHE A 1 95 ? -0.933 3.055 13.445 1.00 95.69 95 PHE A N 1
ATOM 760 C CA . PHE A 1 95 ? -1.479 2.403 14.626 1.00 95.69 95 PHE A CA 1
ATOM 761 C C . PHE A 1 95 ? -0.595 1.194 14.917 1.00 95.69 95 PHE A C 1
ATOM 763 O O . PHE A 1 95 ? -0.616 0.202 14.187 1.00 95.69 95 PHE A O 1
ATOM 770 N N . LEU A 1 96 ? 0.253 1.319 15.933 1.00 94.44 96 LEU A N 1
ATOM 771 C CA . LEU A 1 96 ? 1.277 0.346 16.286 1.00 94.44 96 LEU A CA 1
ATOM 772 C C . LEU A 1 96 ? 0.779 -0.513 17.438 1.00 94.44 96 LEU A C 1
ATOM 774 O O . LEU A 1 96 ? 0.322 0.014 18.451 1.00 94.44 96 LEU A O 1
ATOM 778 N N . ASN A 1 97 ? 0.895 -1.828 17.301 1.00 93.25 97 ASN A N 1
ATOM 779 C CA . ASN A 1 97 ? 0.594 -2.732 18.394 1.00 93.25 97 ASN A CA 1
ATOM 780 C C . ASN A 1 97 ? 1.698 -2.626 19.471 1.00 93.25 97 ASN A C 1
ATOM 782 O O . ASN A 1 97 ? 2.855 -2.942 19.168 1.00 93.25 97 ASN A O 1
ATOM 786 N N . PRO A 1 98 ? 1.377 -2.185 20.704 1.00 89.12 98 PRO A N 1
ATOM 787 C CA . PRO A 1 98 ? 2.364 -2.058 21.775 1.00 89.12 98 PRO A CA 1
ATOM 788 C C . PRO A 1 98 ? 2.862 -3.415 22.293 1.00 89.12 98 PRO A C 1
ATOM 790 O O . PRO A 1 98 ? 3.979 -3.498 22.799 1.00 89.12 98 PRO A O 1
ATOM 793 N N . ASP A 1 99 ? 2.072 -4.476 22.121 1.00 82.12 99 ASP A N 1
ATOM 794 C CA . ASP A 1 99 ? 2.340 -5.821 22.635 1.00 82.12 99 ASP A CA 1
ATOM 795 C C . ASP A 1 99 ? 3.112 -6.691 21.633 1.00 82.12 99 ASP A C 1
ATOM 797 O O . ASP A 1 99 ? 3.199 -7.914 21.785 1.00 82.12 99 ASP A O 1
ATOM 801 N N . ILE A 1 100 ? 3.688 -6.081 20.590 1.00 76.31 100 ILE A N 1
ATOM 802 C CA . ILE A 1 100 ? 4.463 -6.818 19.599 1.00 7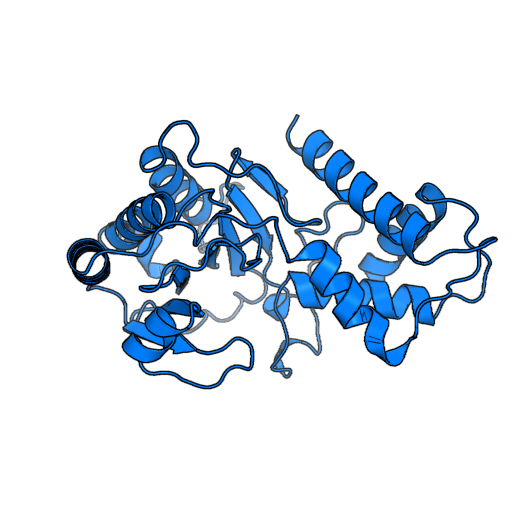6.31 100 ILE A CA 1
ATOM 803 C C . ILE A 1 100 ? 5.777 -7.306 20.232 1.00 76.31 100 ILE A C 1
ATOM 805 O O . ILE A 1 100 ? 6.777 -6.595 20.317 1.00 76.31 100 ILE A O 1
ATOM 809 N N . GLY A 1 101 ? 5.765 -8.548 20.719 1.00 65.50 101 GLY A N 1
ATOM 810 C CA . GLY A 1 101 ? 6.918 -9.168 21.368 1.00 65.50 101 GLY A CA 1
ATOM 811 C C . GLY A 1 101 ? 8.159 -9.225 20.467 1.00 65.50 101 GLY A C 1
ATOM 812 O O . GLY A 1 101 ? 8.080 -9.075 19.234 1.00 65.50 101 GLY A O 1
ATOM 813 N N . GLU A 1 102 ? 9.320 -9.480 21.085 1.00 61.66 102 GLU A N 1
ATOM 814 C CA . GLU A 1 102 ? 10.582 -9.695 20.367 1.00 61.66 102 GLU A CA 1
ATOM 815 C C . GLU A 1 102 ? 10.383 -10.688 19.218 1.00 61.66 102 GLU A C 1
ATOM 817 O O . GLU A 1 102 ? 9.627 -11.652 19.345 1.00 61.66 102 GLU A O 1
ATOM 822 N N . LYS A 1 103 ? 11.021 -10.433 18.066 1.00 59.50 103 LYS A N 1
ATOM 823 C CA . LYS A 1 103 ? 10.993 -11.375 16.940 1.00 59.50 103 LYS A CA 1
ATOM 824 C C . LYS A 1 103 ? 11.580 -12.704 17.443 1.00 59.50 103 LYS A C 1
ATOM 826 O O . LYS A 1 103 ? 12.773 -12.717 17.751 1.00 59.50 103 LYS A O 1
ATOM 831 N N . PRO A 1 104 ? 10.806 -13.803 17.512 1.00 54.19 104 PRO A N 1
ATOM 832 C CA . PRO A 1 104 ? 11.358 -15.097 17.876 1.00 54.19 104 PRO A CA 1
ATOM 833 C C . PRO A 1 104 ? 12.528 -15.436 16.948 1.00 54.19 104 PRO A C 1
ATOM 835 O O . PRO A 1 104 ? 12.483 -15.209 15.731 1.00 54.19 104 PRO A O 1
ATOM 838 N N . THR A 1 105 ? 13.616 -15.926 17.533 1.00 48.56 105 THR A N 1
ATOM 839 C CA . THR A 1 105 ? 14.842 -16.289 16.824 1.00 48.56 105 THR A CA 1
ATOM 840 C C . THR A 1 105 ? 14.515 -17.333 15.754 1.00 48.56 105 THR A C 1
ATOM 842 O O . THR A 1 105 ? 14.060 -18.425 16.070 1.00 48.56 105 THR A O 1
ATOM 845 N N . GLY A 1 106 ? 14.726 -16.994 14.477 1.00 51.62 106 GLY A N 1
ATOM 846 C CA . GLY A 1 106 ? 14.373 -17.859 13.340 1.00 51.62 106 GLY A CA 1
ATOM 847 C C . GLY A 1 106 ? 13.146 -17.417 12.531 1.00 51.62 106 GLY A C 1
ATOM 848 O O . GLY A 1 106 ? 12.916 -17.984 11.469 1.00 51.62 106 GLY A O 1
ATOM 849 N N . LEU A 1 107 ? 12.420 -16.368 12.952 1.00 51.88 107 LEU A N 1
ATOM 850 C CA . LEU A 1 107 ? 11.316 -15.754 12.182 1.00 51.88 107 LEU A CA 1
ATOM 851 C C . LEU A 1 107 ? 11.751 -14.610 11.260 1.00 51.88 107 LEU A C 1
ATOM 853 O O . LEU A 1 107 ? 10.946 -13.757 10.881 1.00 51.88 107 LEU A O 1
ATOM 857 N N . ASN A 1 108 ? 13.022 -14.599 10.855 1.00 52.34 108 ASN A N 1
ATOM 858 C CA . ASN A 1 108 ? 13.367 -13.936 9.601 1.00 52.34 108 ASN A CA 1
ATOM 859 C C . ASN A 1 108 ? 12.469 -14.554 8.506 1.00 52.34 108 ASN A C 1
ATOM 861 O O . ASN A 1 108 ? 12.221 -15.758 8.551 1.00 52.34 108 ASN A O 1
ATOM 865 N N . TYR A 1 109 ? 11.985 -13.761 7.547 1.00 58.50 109 TYR A N 1
ATOM 866 C CA . TYR A 1 109 ? 11.207 -14.251 6.392 1.00 58.50 109 TYR A CA 1
ATOM 867 C C . TYR A 1 109 ? 9.734 -14.605 6.660 1.00 58.50 109 TYR A C 1
ATOM 869 O O . TYR A 1 109 ? 9.197 -15.522 6.042 1.00 58.50 109 TYR A O 1
ATOM 877 N N . ARG A 1 110 ? 9.041 -13.894 7.561 1.00 69.94 110 ARG A N 1
ATOM 878 C CA . ARG A 1 110 ? 7.599 -14.132 7.800 1.00 69.94 110 ARG A CA 1
ATOM 879 C C . ARG A 1 110 ? 6.735 -12.883 7.870 1.00 69.94 110 ARG A C 1
ATOM 881 O O . ARG A 1 110 ? 5.532 -13.008 8.087 1.00 69.94 110 ARG A O 1
ATOM 888 N N . GLN A 1 111 ? 7.292 -11.690 7.669 1.00 85.31 111 GLN A N 1
ATOM 889 C CA . GLN A 1 111 ? 6.459 -10.498 7.583 1.00 85.31 111 GLN A CA 1
ATOM 890 C C . GLN A 1 111 ? 5.778 -10.402 6.225 1.00 85.31 111 GLN A C 1
ATOM 892 O O . GLN A 1 111 ? 6.390 -10.559 5.162 1.00 85.31 111 GLN A O 1
ATOM 897 N N . ARG A 1 112 ? 4.483 -10.116 6.282 1.00 90.44 112 ARG A N 1
ATOM 898 C CA . ARG A 1 112 ? 3.660 -9.791 5.128 1.00 90.44 112 ARG A CA 1
ATOM 899 C C . ARG A 1 112 ? 3.018 -8.436 5.341 1.00 90.44 112 ARG A C 1
ATOM 901 O O . ARG A 1 112 ? 2.839 -7.963 6.465 1.00 90.44 112 ARG A O 1
ATOM 908 N N . ARG A 1 113 ? 2.650 -7.835 4.220 1.00 93.50 113 ARG A N 1
ATOM 909 C CA . ARG A 1 113 ? 1.796 -6.664 4.171 1.00 93.50 113 ARG A CA 1
ATOM 910 C C . ARG A 1 113 ? 0.532 -6.950 3.385 1.00 93.50 113 ARG A C 1
ATOM 912 O O . ARG A 1 113 ? 0.566 -7.646 2.369 1.00 93.50 113 ARG A O 1
ATOM 919 N N . ILE A 1 114 ? -0.559 -6.358 3.837 1.00 95.81 114 ILE A N 1
ATOM 920 C CA . ILE A 1 114 ? -1.803 -6.216 3.090 1.00 95.81 114 ILE A CA 1
ATOM 921 C C . ILE A 1 114 ? -1.959 -4.737 2.740 1.00 95.81 114 ILE A C 1
ATOM 923 O O . ILE A 1 114 ? -1.783 -3.874 3.595 1.00 95.81 114 ILE A O 1
ATOM 927 N N . VAL A 1 115 ? -2.273 -4.451 1.481 1.00 95.44 115 VAL A N 1
ATOM 928 C CA . VAL A 1 115 ? -2.648 -3.120 1.003 1.00 95.44 115 VAL A CA 1
ATOM 929 C C . VAL A 1 115 ? -4.127 -3.120 0.653 1.00 95.44 115 VAL A C 1
ATOM 931 O O . VAL A 1 115 ? -4.624 -4.073 0.047 1.00 95.44 115 VAL A O 1
ATOM 934 N N . ILE A 1 116 ? -4.822 -2.062 1.055 1.00 96.12 116 ILE A N 1
ATOM 935 C CA . ILE A 1 116 ? -6.254 -1.884 0.826 1.00 96.12 116 ILE A CA 1
ATOM 936 C C . ILE A 1 116 ? -6.416 -0.563 0.079 1.00 96.12 116 ILE A C 1
ATOM 938 O O . ILE A 1 116 ? -6.049 0.491 0.609 1.00 96.12 116 ILE A O 1
ATOM 942 N N . ASN A 1 117 ? -6.930 -0.631 -1.149 1.00 95.31 117 ASN A N 1
ATOM 943 C CA . ASN A 1 117 ? -7.247 0.547 -1.946 1.00 95.31 117 ASN A CA 1
ATOM 944 C C . ASN A 1 117 ? -8.749 0.842 -1.892 1.00 95.31 117 ASN A C 1
ATOM 946 O O . ASN A 1 117 ? -9.581 -0.045 -2.088 1.00 95.31 117 ASN A O 1
ATOM 950 N N . LEU A 1 118 ? -9.082 2.092 -1.589 1.00 95.31 118 LEU A N 1
ATOM 951 C CA . LEU A 1 118 ? -10.433 2.538 -1.280 1.00 95.31 118 LEU A CA 1
ATOM 952 C C . LEU A 1 118 ? -10.746 3.825 -2.033 1.00 95.31 118 LEU A C 1
ATOM 954 O O . LEU A 1 118 ? -9.871 4.670 -2.230 1.00 95.31 118 LEU A O 1
ATOM 958 N N . THR A 1 119 ? -12.015 3.991 -2.388 1.00 94.81 119 THR A N 1
ATOM 959 C CA . THR A 1 119 ? -12.504 5.145 -3.153 1.00 94.81 119 THR A CA 1
ATOM 960 C C . THR A 1 119 ? -12.721 6.397 -2.297 1.00 94.81 119 THR A C 1
ATOM 962 O O . THR A 1 119 ? -12.760 7.497 -2.842 1.00 94.81 119 THR A O 1
ATOM 965 N N . SER A 1 120 ? -12.842 6.268 -0.968 1.00 95.88 120 SER A N 1
ATOM 966 C CA . SER A 1 120 ? -13.153 7.385 -0.058 1.00 95.88 120 SER A CA 1
ATOM 967 C C . SER A 1 120 ? -12.564 7.233 1.349 1.00 95.88 120 SER A C 1
ATOM 969 O O . SER A 1 120 ? -12.317 6.120 1.826 1.00 95.88 120 SER A O 1
ATOM 971 N N . GLN A 1 121 ? -12.416 8.359 2.056 1.00 96.50 121 GLN A N 1
ATOM 972 C CA . GLN A 1 121 ? -11.993 8.371 3.462 1.00 96.50 121 GLN A CA 1
ATOM 973 C C . GLN A 1 121 ? -13.010 7.684 4.388 1.00 96.50 121 GLN A C 1
ATOM 975 O O . GLN A 1 121 ? -12.622 7.028 5.350 1.00 96.50 121 GLN A O 1
ATOM 980 N N . GLN A 1 122 ? -14.307 7.761 4.078 1.00 97.06 122 GLN A N 1
ATOM 981 C CA . GLN A 1 122 ? -15.378 7.102 4.837 1.00 97.06 122 GLN A CA 1
ATOM 982 C C . GLN A 1 122 ? -15.239 5.574 4.809 1.00 97.06 122 GLN A C 1
ATOM 984 O O . GLN A 1 122 ? -15.435 4.906 5.828 1.00 97.06 122 GLN A O 1
ATOM 989 N N . ALA A 1 123 ? -14.878 5.012 3.652 1.00 97.31 123 ALA A N 1
ATOM 990 C CA . ALA A 1 123 ? -14.545 3.596 3.546 1.00 97.31 123 ALA A CA 1
ATOM 991 C C . ALA A 1 123 ? -13.310 3.258 4.397 1.00 97.31 123 ALA A C 1
ATOM 993 O O . ALA A 1 123 ? -13.293 2.241 5.095 1.00 97.31 123 ALA A O 1
ATOM 994 N N . ALA A 1 124 ? -12.305 4.141 4.406 1.00 97.38 124 ALA A N 1
ATOM 995 C CA . ALA A 1 124 ? -11.107 3.957 5.220 1.00 97.38 124 ALA A CA 1
ATOM 996 C C . ALA A 1 124 ? -11.406 3.999 6.726 1.00 97.38 124 ALA A C 1
ATOM 998 O O . ALA A 1 124 ? -10.854 3.183 7.463 1.00 97.38 124 ALA A O 1
ATOM 999 N N . VAL A 1 125 ? -12.320 4.861 7.187 1.00 98.12 125 VAL A N 1
ATOM 1000 C CA . VAL A 1 125 ? -12.809 4.881 8.580 1.00 98.12 125 VAL A CA 1
ATOM 1001 C C . VAL A 1 125 ? -13.424 3.528 8.951 1.00 98.12 125 VAL A C 1
ATOM 1003 O O . VAL A 1 125 ? -13.045 2.943 9.965 1.00 98.12 125 VAL A O 1
ATOM 1006 N N . ARG A 1 126 ? -14.324 2.979 8.119 1.00 98.19 126 ARG A N 1
ATOM 1007 C CA . ARG A 1 126 ? -14.948 1.663 8.373 1.00 98.19 126 ARG A CA 1
ATOM 1008 C C . ARG A 1 126 ? -13.915 0.543 8.461 1.00 98.19 126 ARG A C 1
ATOM 1010 O O . ARG A 1 126 ? -13.911 -0.205 9.438 1.00 98.19 126 ARG A O 1
ATOM 1017 N N . ALA A 1 127 ? -13.015 0.467 7.482 1.00 98.25 127 ALA A N 1
ATOM 1018 C CA . ALA A 1 127 ? -11.941 -0.521 7.468 1.00 98.25 127 ALA A CA 1
ATOM 1019 C C . ALA A 1 127 ? -11.009 -0.371 8.684 1.00 98.25 127 ALA A C 1
ATOM 1021 O O . ALA A 1 127 ? -10.629 -1.365 9.295 1.00 98.25 127 ALA A O 1
ATOM 1022 N N . THR A 1 128 ? -10.695 0.862 9.086 1.00 98.50 128 THR A N 1
ATOM 1023 C CA . THR A 1 128 ? -9.868 1.157 10.267 1.00 98.50 128 THR A CA 1
ATOM 1024 C C . THR A 1 128 ? -10.518 0.661 11.551 1.00 98.50 128 THR A C 1
ATOM 1026 O O . THR A 1 128 ? -9.862 -0.004 12.348 1.00 98.50 128 THR A O 1
ATOM 1029 N N . LYS A 1 129 ? -11.818 0.911 11.739 1.00 98.38 129 LYS A N 1
ATOM 1030 C CA . LYS A 1 129 ? -12.564 0.413 12.905 1.00 98.38 129 LYS A CA 1
ATOM 1031 C C . LYS A 1 129 ? -12.598 -1.117 12.937 1.00 98.38 129 LYS A C 1
ATOM 1033 O O . LYS A 1 129 ? -12.415 -1.716 13.994 1.00 98.38 129 LYS A O 1
ATOM 1038 N N . ALA A 1 130 ? -12.770 -1.754 11.778 1.00 98.19 130 ALA A N 1
ATOM 1039 C CA . ALA A 1 130 ? -12.729 -3.209 11.664 1.00 98.19 130 ALA A CA 1
ATOM 1040 C C . ALA A 1 130 ? -11.349 -3.780 12.029 1.00 98.19 130 ALA A C 1
ATOM 1042 O O . ALA A 1 130 ? -11.269 -4.735 12.799 1.00 98.19 130 ALA A O 1
ATOM 1043 N N . LEU A 1 131 ? -10.264 -3.158 11.558 1.00 98.38 131 LEU A N 1
ATOM 1044 C CA . LEU A 1 131 ? -8.897 -3.516 11.954 1.00 98.38 131 LEU A CA 1
ATOM 1045 C C . LEU A 1 131 ? -8.666 -3.310 13.455 1.00 98.38 131 LEU A C 1
ATOM 1047 O O . LEU A 1 131 ? -8.091 -4.179 14.105 1.00 98.38 131 LEU A O 1
ATOM 1051 N N . GLY A 1 132 ? -9.162 -2.206 14.016 1.00 97.62 132 GLY A N 1
ATOM 1052 C CA . GLY A 1 132 ? -9.106 -1.917 15.447 1.00 97.62 132 GLY A CA 1
ATOM 1053 C C . GLY A 1 132 ? -9.762 -3.006 16.301 1.00 97.62 132 GLY A C 1
ATOM 1054 O O . GLY A 1 132 ? -9.183 -3.457 17.291 1.00 97.62 132 GLY A O 1
ATOM 1055 N N . SER A 1 133 ? -10.909 -3.531 15.853 1.00 96.94 133 SER A N 1
ATOM 1056 C CA . SER A 1 133 ? -11.636 -4.605 16.547 1.00 96.94 133 SER A CA 1
ATOM 1057 C C . SER A 1 133 ? -10.853 -5.921 16.669 1.00 96.94 133 SER A C 1
ATOM 1059 O O . SER A 1 133 ? -11.092 -6.691 17.605 1.00 96.94 133 SER A O 1
ATOM 1061 N N . LEU A 1 134 ? -9.871 -6.163 15.787 1.00 96.00 134 LEU A N 1
ATOM 1062 C CA . LEU A 1 134 ? -9.012 -7.353 15.842 1.00 96.00 134 LEU A CA 1
ATOM 1063 C C . LEU A 1 134 ? -8.120 -7.384 17.088 1.00 96.00 134 LEU A C 1
ATOM 1065 O O . LEU A 1 134 ? -7.625 -8.451 17.434 1.00 96.00 134 LEU A O 1
ATOM 1069 N N . SER A 1 135 ? -7.961 -6.261 17.798 1.00 94.69 135 SER A N 1
ATOM 1070 C CA . SER A 1 135 ? -7.278 -6.219 19.099 1.00 94.69 135 SER A CA 1
ATOM 1071 C C . SER A 1 135 ? -7.928 -7.107 20.164 1.00 94.69 135 SER A C 1
ATOM 1073 O O . SER A 1 135 ? -7.250 -7.612 21.058 1.00 94.69 135 SER A O 1
ATOM 1075 N N . SER A 1 136 ? -9.232 -7.367 20.040 1.00 93.38 136 SER A N 1
ATOM 1076 C CA . SER A 1 136 ? -9.955 -8.288 20.922 1.00 93.38 136 SER A CA 1
ATOM 1077 C C . SER A 1 136 ? -9.660 -9.768 20.633 1.00 93.38 136 SER A C 1
ATOM 1079 O O . SER A 1 136 ? -9.849 -10.621 21.506 1.00 93.38 136 SER A O 1
ATOM 1081 N N . ASP A 1 137 ? -9.156 -10.091 19.436 1.00 91.44 137 ASP A N 1
ATOM 1082 C CA . ASP A 1 137 ? -8.767 -11.443 19.053 1.00 91.44 137 ASP A CA 1
ATOM 1083 C C . ASP A 1 137 ? -7.284 -11.671 19.344 1.00 91.44 137 ASP A C 1
ATOM 1085 O O . ASP A 1 137 ? -6.405 -11.357 18.541 1.00 91.44 137 ASP A O 1
ATOM 1089 N N . LYS A 1 138 ? -7.001 -12.296 20.489 1.00 87.06 138 LYS A N 1
ATOM 1090 C CA . LYS A 1 138 ? -5.628 -12.579 20.933 1.00 87.06 138 LYS A CA 1
ATOM 1091 C C . LYS A 1 138 ? -4.810 -13.420 19.951 1.00 87.06 138 LYS A C 1
ATOM 1093 O O . LYS A 1 138 ? -3.589 -13.354 20.008 1.00 87.06 138 LYS A O 1
ATOM 1098 N N . THR A 1 139 ? -5.454 -14.209 19.086 1.00 84.25 139 THR A N 1
ATOM 1099 C CA . THR A 1 139 ? -4.763 -15.054 18.095 1.00 84.25 139 THR A CA 1
ATOM 1100 C C . THR A 1 139 ? -4.327 -14.280 16.856 1.00 84.25 139 THR A C 1
ATOM 1102 O O . THR A 1 139 ? -3.443 -14.726 16.135 1.00 84.25 139 THR A O 1
ATOM 1105 N N . VAL A 1 140 ? -4.952 -13.128 16.604 1.00 89.38 140 VAL A N 1
ATOM 1106 C CA . VAL A 1 140 ? -4.622 -12.231 15.493 1.00 89.38 140 VAL A CA 1
ATOM 1107 C C . VAL A 1 140 ? -3.757 -11.085 15.999 1.00 89.38 140 VAL A C 1
ATOM 1109 O O . VAL A 1 140 ? -2.740 -10.765 15.388 1.00 89.38 140 VAL A O 1
ATOM 1112 N N . PHE A 1 141 ? -4.135 -10.477 17.127 1.00 90.62 141 PHE A N 1
ATOM 1113 C CA . PHE A 1 141 ? -3.477 -9.287 17.650 1.00 90.62 141 PHE A CA 1
ATOM 1114 C C . PHE A 1 141 ? -1.999 -9.531 17.957 1.00 90.62 141 PHE A C 1
ATOM 1116 O O . PHE A 1 141 ? -1.187 -8.688 17.611 1.00 90.62 141 PHE A O 1
ATOM 1123 N N . SER A 1 142 ? -1.616 -10.699 18.487 1.00 88.12 142 SER A N 1
ATOM 1124 C CA . SER A 1 142 ? -0.207 -11.034 18.766 1.00 88.12 142 SER A CA 1
ATOM 1125 C C . SER A 1 142 ? 0.717 -10.946 17.547 1.00 88.12 142 SER A C 1
ATOM 1127 O O . SER A 1 142 ? 1.914 -10.707 17.698 1.00 88.12 142 SER A O 1
ATOM 1129 N N . ASP A 1 143 ? 0.166 -11.136 16.348 1.00 89.25 143 ASP A N 1
ATOM 1130 C CA . ASP A 1 143 ? 0.906 -11.128 15.088 1.00 89.25 143 ASP A CA 1
ATOM 1131 C C . ASP A 1 143 ? 0.577 -9.917 14.201 1.00 89.25 143 ASP A C 1
ATOM 1133 O O . ASP A 1 143 ? 1.315 -9.635 13.253 1.00 89.25 143 ASP A O 1
ATOM 1137 N N . LEU A 1 144 ? -0.475 -9.158 14.521 1.00 92.06 144 LEU A N 1
ATOM 1138 C CA . LEU A 1 144 ? -0.780 -7.866 13.913 1.00 92.06 144 LEU A CA 1
ATOM 1139 C C . LEU A 1 144 ? 0.185 -6.811 14.462 1.00 92.06 144 LEU A C 1
ATOM 1141 O O . LEU A 1 144 ? 0.057 -6.354 15.594 1.00 92.06 144 LEU A O 1
ATOM 1145 N N . MET A 1 145 ? 1.162 -6.414 13.650 1.00 91.88 145 MET A N 1
ATOM 1146 C CA . MET A 1 145 ? 2.244 -5.533 14.092 1.00 91.88 145 MET A CA 1
ATOM 1147 C C . MET A 1 145 ? 1.829 -4.069 14.114 1.00 91.88 145 MET A C 1
ATOM 1149 O O . MET A 1 145 ? 2.075 -3.348 15.076 1.00 91.88 145 MET A O 1
ATOM 1153 N N . GLN A 1 146 ? 1.270 -3.612 13.002 1.00 93.94 146 GLN A N 1
ATOM 1154 C CA . GLN A 1 146 ? 0.839 -2.237 12.829 1.00 93.94 146 GLN A CA 1
ATOM 1155 C C . GLN A 1 146 ? -0.034 -2.140 11.587 1.00 93.94 146 GLN A C 1
ATOM 1157 O O . GLN A 1 146 ? 0.065 -2.960 10.671 1.00 93.94 146 GLN A O 1
ATOM 1162 N N . PHE A 1 147 ? -0.806 -1.075 11.492 1.00 96.38 147 PHE A N 1
ATOM 1163 C CA . PHE A 1 147 ? -1.347 -0.633 10.219 1.00 96.38 147 PHE A CA 1
ATOM 1164 C C . PHE A 1 147 ? -1.247 0.881 10.110 1.00 96.38 147 PHE A C 1
ATOM 1166 O O . PHE A 1 147 ? -1.092 1.580 11.105 1.00 96.38 147 PHE A O 1
ATOM 1173 N N . LYS A 1 148 ? -1.285 1.397 8.888 1.00 94.62 148 LYS A N 1
ATOM 1174 C CA . LYS A 1 148 ? -1.299 2.833 8.621 1.00 94.62 148 LYS A CA 1
ATOM 1175 C C . LYS A 1 148 ? -2.404 3.172 7.642 1.00 94.62 148 LYS A C 1
ATOM 1177 O O . LYS A 1 148 ? -2.648 2.400 6.719 1.00 94.62 148 LYS A O 1
ATOM 1182 N N . VAL A 1 149 ? -3.030 4.324 7.835 1.00 95.75 149 VAL A N 1
ATOM 1183 C CA . VAL A 1 149 ? -4.215 4.773 7.096 1.00 95.75 149 VAL A CA 1
ATOM 1184 C C . VAL A 1 149 ? -3.957 6.194 6.612 1.00 95.75 149 VAL A C 1
ATOM 1186 O O . VAL A 1 149 ? -3.574 7.046 7.411 1.00 95.75 149 VAL A O 1
ATOM 1189 N N . PHE A 1 150 ? -4.125 6.449 5.318 1.00 93.94 150 PHE A N 1
ATOM 1190 C CA . PHE A 1 150 ? -4.006 7.790 4.751 1.00 93.94 150 PHE A CA 1
ATOM 1191 C C . PHE A 1 150 ? -5.295 8.575 5.014 1.00 93.94 150 PHE A C 1
ATOM 1193 O O . PHE A 1 150 ? -6.355 8.189 4.521 1.00 93.94 150 PHE A O 1
ATOM 1200 N N . LEU A 1 151 ? -5.221 9.660 5.784 1.00 94.94 151 LEU A N 1
ATOM 1201 C CA . LEU A 1 151 ? -6.390 10.426 6.229 1.00 94.94 151 LEU A CA 1
ATOM 1202 C C . LEU A 1 151 ? -6.126 11.931 6.149 1.00 94.94 151 LEU A C 1
ATOM 1204 O O . LEU A 1 151 ? -5.001 12.379 6.369 1.00 94.94 151 LEU A O 1
ATOM 1208 N N . SER A 1 152 ? -7.181 12.709 5.900 1.00 95.06 152 SER A N 1
ATOM 1209 C CA . SER A 1 152 ? -7.188 14.164 5.983 1.00 95.06 152 SER A CA 1
ATOM 1210 C C . SER A 1 152 ? -8.490 14.711 6.578 1.00 95.06 152 SER A C 1
ATOM 1212 O O . SER A 1 152 ? -9.595 14.336 6.178 1.00 95.06 152 SER A O 1
ATOM 1214 N N . ALA A 1 153 ? -8.350 15.669 7.493 1.00 95.94 153 ALA A N 1
ATOM 1215 C CA . ALA A 1 153 ? -9.439 16.500 8.005 1.00 95.94 153 ALA A CA 1
ATOM 1216 C C . ALA A 1 153 ? -9.763 17.692 7.079 1.00 95.94 153 ALA A C 1
ATOM 1218 O O . ALA A 1 153 ? -10.657 18.482 7.375 1.00 95.94 153 ALA A O 1
ATOM 1219 N N . THR A 1 154 ? -9.059 17.817 5.950 1.00 95.31 154 THR A N 1
ATOM 1220 C CA . THR A 1 154 ? -9.251 18.874 4.955 1.00 95.31 154 THR A CA 1
ATOM 1221 C C . THR A 1 154 ? -9.654 18.253 3.623 1.00 95.31 154 THR A C 1
ATOM 1223 O O . THR A 1 154 ? -9.051 17.281 3.173 1.00 95.31 154 THR A O 1
ATOM 1226 N N . ALA A 1 155 ? -10.662 18.822 2.962 1.00 95.12 155 ALA A N 1
ATOM 1227 C CA . ALA A 1 155 ? -11.057 18.388 1.627 1.00 95.12 155 ALA A CA 1
ATOM 1228 C C . ALA A 1 155 ? -9.993 18.804 0.600 1.00 95.12 155 ALA A C 1
ATOM 1230 O O . ALA A 1 155 ? -9.618 19.974 0.516 1.00 95.12 155 ALA A O 1
ATOM 1231 N N . GLN A 1 156 ? -9.527 17.847 -0.197 1.00 93.56 156 GLN A N 1
ATOM 1232 C CA . GLN A 1 156 ? -8.495 18.026 -1.216 1.00 93.56 156 GLN A CA 1
ATOM 1233 C C . GLN A 1 156 ? -8.885 17.291 -2.517 1.00 93.56 156 GLN A C 1
ATOM 1235 O O . GLN A 1 156 ? -8.253 16.307 -2.904 1.00 93.56 156 GLN A O 1
ATOM 1240 N N . PRO A 1 157 ? -9.937 17.742 -3.225 1.00 91.00 157 PRO A N 1
ATOM 1241 C CA . PRO A 1 157 ? -10.545 16.993 -4.330 1.00 91.00 157 PRO A CA 1
ATOM 1242 C C . PRO A 1 157 ? -9.643 16.806 -5.556 1.00 91.00 157 PRO A C 1
ATOM 1244 O O . PRO A 1 157 ? -9.936 15.957 -6.392 1.00 91.00 157 PRO A O 1
ATOM 1247 N N . THR A 1 158 ? -8.574 17.592 -5.682 1.00 90.56 158 THR A N 1
ATOM 1248 C CA . THR A 1 158 ? -7.623 17.545 -6.804 1.00 90.56 158 THR A CA 1
ATOM 1249 C C . THR A 1 158 ? -6.293 16.893 -6.439 1.00 90.56 158 THR A C 1
ATOM 1251 O O . THR A 1 158 ? -5.395 16.857 -7.275 1.00 90.56 158 THR A O 1
ATOM 1254 N N . THR A 1 159 ? -6.126 16.442 -5.195 1.00 89.69 159 THR A N 1
ATOM 1255 C CA . THR A 1 159 ? -4.876 15.831 -4.745 1.00 89.69 159 THR A CA 1
ATOM 1256 C C . THR A 1 159 ? -4.847 14.368 -5.162 1.00 89.69 159 THR A C 1
ATOM 1258 O O . THR A 1 159 ? -5.730 13.586 -4.804 1.00 89.69 159 THR A O 1
ATOM 1261 N N . GLU A 1 160 ? -3.815 14.004 -5.917 1.00 89.00 160 GLU A N 1
ATOM 1262 C CA . GLU A 1 160 ? -3.470 12.612 -6.179 1.00 89.00 160 GLU A CA 1
ATOM 1263 C C . GLU A 1 160 ? -2.887 11.989 -4.911 1.00 89.00 160 GLU A C 1
ATOM 1265 O O . GLU A 1 160 ? -2.067 12.589 -4.212 1.00 89.00 160 GLU A O 1
ATOM 1270 N N . VAL A 1 161 ? -3.310 10.768 -4.610 1.00 88.44 161 VAL A N 1
ATOM 1271 C CA . VAL A 1 161 ? -2.835 10.020 -3.445 1.00 88.44 161 VAL A CA 1
ATOM 1272 C C . VAL A 1 161 ? -2.416 8.621 -3.860 1.00 88.44 161 VAL A C 1
ATOM 1274 O O . VAL A 1 161 ? -2.782 8.128 -4.930 1.00 88.44 161 VAL A O 1
ATOM 1277 N N . LYS A 1 162 ? -1.648 7.957 -3.000 1.00 88.19 162 LYS A N 1
ATOM 1278 C CA . LYS A 1 162 ? -1.194 6.592 -3.257 1.00 88.19 162 LYS A CA 1
ATOM 1279 C C . LYS A 1 162 ? -2.346 5.595 -3.336 1.00 88.19 162 LYS A C 1
ATOM 1281 O O . LYS A 1 162 ? -3.339 5.736 -2.627 1.00 88.19 162 LYS A O 1
ATOM 1286 N N . ASN A 1 163 ? -2.181 4.547 -4.137 1.00 88.62 163 ASN A N 1
ATOM 1287 C CA . ASN A 1 163 ? -3.104 3.414 -4.254 1.00 88.62 163 ASN A CA 1
ATOM 1288 C C . ASN A 1 163 ? -3.294 2.681 -2.914 1.00 88.62 163 ASN A C 1
ATOM 1290 O O . ASN A 1 163 ? -4.368 2.183 -2.614 1.00 88.62 163 ASN A O 1
ATOM 1294 N N . ASP A 1 164 ? -2.276 2.609 -2.059 1.00 89.38 164 ASP A N 1
ATOM 1295 C CA . ASP A 1 164 ? -2.341 1.885 -0.789 1.00 89.38 164 ASP A CA 1
ATOM 1296 C C . ASP A 1 164 ? -2.872 2.764 0.356 1.00 89.38 164 ASP A C 1
ATOM 1298 O O . ASP A 1 164 ? -2.137 3.134 1.276 1.00 89.38 164 ASP A O 1
ATOM 1302 N N . LYS A 1 165 ? -4.174 3.090 0.309 1.00 94.25 165 LYS A N 1
ATOM 1303 C CA . LYS A 1 165 ? -4.857 3.936 1.312 1.00 94.25 165 LYS A CA 1
ATOM 1304 C C . LYS A 1 165 ? -4.679 3.401 2.731 1.00 94.25 165 LYS A C 1
ATOM 1306 O O . LYS A 1 165 ? -4.463 4.180 3.658 1.00 94.25 165 LYS A O 1
ATOM 1311 N N . ILE A 1 166 ? -4.711 2.077 2.892 1.00 96.12 166 ILE A N 1
ATOM 1312 C CA . ILE A 1 166 ? -4.345 1.395 4.136 1.00 96.12 166 ILE A CA 1
ATOM 1313 C C . ILE A 1 166 ? -3.252 0.370 3.854 1.00 96.12 166 ILE A C 1
ATOM 1315 O O . ILE A 1 166 ? -3.331 -0.380 2.879 1.00 96.12 166 ILE A O 1
ATOM 1319 N N . VAL A 1 167 ? -2.255 0.301 4.737 1.00 94.94 167 VAL A N 1
ATOM 1320 C CA . VAL A 1 167 ? -1.231 -0.752 4.733 1.00 94.94 167 VAL A CA 1
ATOM 1321 C C . VAL A 1 167 ? -1.191 -1.417 6.097 1.00 94.94 167 VAL A C 1
ATOM 1323 O O . VAL A 1 167 ? -0.908 -0.755 7.092 1.00 94.94 167 VAL A O 1
ATOM 1326 N N . VAL A 1 168 ? -1.433 -2.722 6.137 1.00 96.50 168 VAL A N 1
ATOM 1327 C CA . VAL A 1 168 ? -1.409 -3.556 7.342 1.00 96.50 168 VAL A CA 1
ATOM 1328 C C . VAL A 1 168 ? -0.168 -4.436 7.307 1.00 96.50 168 VAL A C 1
ATOM 1330 O O . VAL A 1 168 ? 0.105 -5.055 6.285 1.00 96.50 168 VAL A O 1
ATOM 1333 N N . TYR A 1 169 ? 0.567 -4.512 8.412 1.00 93.62 169 TYR A N 1
ATOM 1334 C CA . TYR A 1 169 ? 1.771 -5.321 8.576 1.00 93.62 169 TYR A CA 1
ATOM 1335 C C . TYR A 1 169 ? 1.531 -6.376 9.647 1.00 93.62 169 TYR A C 1
ATOM 1337 O O . TYR A 1 169 ? 1.087 -6.054 10.752 1.00 93.62 169 TYR A O 1
ATOM 1345 N N . TYR A 1 170 ? 1.857 -7.626 9.340 1.00 92.12 170 TYR A N 1
ATOM 1346 C CA . TYR A 1 170 ? 1.668 -8.735 10.268 1.00 92.12 170 TYR A CA 1
ATOM 1347 C C . TYR A 1 170 ? 2.720 -9.828 10.065 1.00 92.12 170 TYR A C 1
ATOM 1349 O O . TYR A 1 170 ? 3.402 -9.890 9.035 1.00 92.12 170 TYR A O 1
ATOM 1357 N N . ARG A 1 171 ? 2.864 -10.687 11.074 1.00 87.38 171 ARG A N 1
ATOM 1358 C CA . ARG A 1 171 ? 3.697 -11.891 11.029 1.00 87.38 171 ARG A CA 1
ATOM 1359 C C . ARG A 1 171 ? 2.837 -13.083 10.618 1.00 87.38 171 ARG A C 1
ATOM 1361 O O . ARG A 1 171 ? 1.731 -13.265 11.114 1.00 87.38 171 ARG A O 1
ATOM 1368 N N . VAL A 1 172 ? 3.356 -13.924 9.732 1.00 82.50 172 VAL A N 1
ATOM 1369 C CA . VAL A 1 172 ? 2.786 -15.257 9.513 1.00 82.50 172 VAL A CA 1
ATOM 1370 C C . VAL A 1 172 ? 3.193 -16.117 10.713 1.00 82.50 172 VAL A C 1
ATOM 1372 O O . VAL A 1 172 ? 4.383 -16.397 10.883 1.00 82.50 172 VAL A O 1
ATOM 1375 N N . GLY A 1 173 ? 2.225 -16.455 11.571 1.00 64.88 173 GLY A N 1
ATOM 1376 C CA . GLY A 1 173 ? 2.452 -17.127 12.856 1.00 64.88 173 GLY A CA 1
ATOM 1377 C C . GLY A 1 173 ? 3.122 -18.509 12.763 1.00 64.88 173 GLY A C 1
ATOM 1378 O O . GLY A 1 173 ? 3.311 -19.070 11.685 1.00 64.88 173 GLY A O 1
ATOM 1379 N N . ASP A 1 174 ? 3.472 -19.076 13.922 1.00 57.03 174 ASP A N 1
ATOM 1380 C CA . ASP A 1 174 ? 4.210 -20.348 14.084 1.00 57.03 174 ASP A CA 1
ATOM 1381 C C . ASP A 1 174 ? 3.385 -21.628 13.882 1.00 57.03 174 ASP A C 1
ATOM 1383 O O . ASP A 1 174 ? 3.837 -22.721 14.224 1.00 57.03 174 ASP A O 1
ATOM 1387 N N . GLN A 1 175 ? 2.180 -21.519 13.321 1.00 54.09 175 GLN A N 1
ATOM 1388 C CA . GLN A 1 175 ? 1.308 -22.664 13.058 1.00 54.09 175 GLN A CA 1
ATOM 1389 C C . GLN A 1 175 ? 1.988 -23.587 12.026 1.00 54.09 175 GLN A C 1
ATOM 1391 O O . GLN A 1 175 ? 1.952 -23.341 10.820 1.00 54.09 175 GLN A O 1
ATOM 1396 N N . MET A 1 176 ? 2.679 -24.621 12.518 1.00 42.78 176 MET A N 1
ATOM 1397 C CA . MET A 1 176 ? 3.244 -25.691 11.702 1.00 42.78 176 MET A CA 1
ATOM 1398 C C . MET A 1 176 ? 2.121 -26.561 11.127 1.00 42.78 176 MET A C 1
ATOM 1400 O O . MET A 1 176 ? 1.173 -26.900 11.826 1.00 42.78 176 MET A O 1
ATOM 1404 N N . GLU A 1 177 ? 2.320 -26.954 9.868 1.00 36.75 177 GLU A N 1
ATOM 1405 C CA . GLU A 1 177 ? 1.514 -27.877 9.056 1.00 36.75 177 GLU A CA 1
ATOM 1406 C C . GLU A 1 177 ? 0.186 -27.338 8.499 1.00 36.75 177 GLU A C 1
ATOM 1408 O O . GLU A 1 177 ? -0.908 -27.642 8.964 1.00 36.75 177 GLU A O 1
ATOM 1413 N N . GLY A 1 178 ? 0.321 -26.621 7.374 1.00 41.88 178 GLY A N 1
ATOM 1414 C CA . GLY A 1 178 ? -0.712 -26.501 6.345 1.00 41.88 178 GLY A CA 1
ATOM 1415 C C . GLY A 1 178 ? -1.007 -25.065 5.931 1.00 41.88 178 GLY A C 1
ATOM 1416 O O . GLY A 1 178 ? -1.966 -24.520 6.443 1.00 41.88 178 GLY A O 1
ATOM 1417 N N . ASP A 1 179 ? -0.204 -24.495 5.017 1.00 52.38 179 ASP A N 1
ATOM 1418 C CA . ASP A 1 179 ? -0.442 -23.410 4.025 1.00 52.38 179 ASP A CA 1
ATOM 1419 C C . ASP A 1 179 ? -1.405 -22.215 4.285 1.00 52.38 179 ASP A C 1
ATOM 1421 O O . ASP A 1 179 ? -1.506 -21.332 3.428 1.00 52.38 179 ASP A O 1
ATOM 1425 N N . ALA A 1 180 ? -2.099 -22.119 5.415 1.00 67.81 180 ALA A N 1
ATOM 1426 C CA . ALA A 1 180 ? -3.152 -21.151 5.671 1.00 67.81 180 ALA A CA 1
ATOM 1427 C C . ALA A 1 180 ? -2.578 -19.911 6.358 1.00 67.81 180 ALA A C 1
ATOM 1429 O O . ALA A 1 180 ? -2.052 -19.959 7.471 1.00 67.81 180 ALA A O 1
ATOM 1430 N N . ASP A 1 181 ? -2.699 -18.775 5.681 1.00 84.88 181 ASP A N 1
ATOM 1431 C CA . ASP A 1 181 ? -2.353 -17.464 6.211 1.00 84.88 181 ASP A CA 1
ATOM 1432 C C . ASP A 1 181 ? -3.453 -16.974 7.158 1.00 84.88 181 ASP A C 1
ATOM 1434 O O . ASP A 1 181 ? -4.200 -16.058 6.835 1.00 84.88 181 ASP A O 1
ATOM 1438 N N . TYR A 1 182 ? -3.590 -17.619 8.319 1.00 87.25 182 TYR A N 1
ATOM 1439 C CA . TYR A 1 182 ? -4.714 -17.379 9.227 1.00 87.25 182 TYR A CA 1
ATOM 1440 C C . TYR A 1 182 ? -4.856 -15.900 9.620 1.00 87.25 182 TYR A C 1
ATOM 1442 O O . TYR A 1 182 ? -5.951 -15.344 9.560 1.00 87.25 182 TYR A O 1
ATOM 1450 N N . VAL A 1 183 ? -3.751 -15.242 9.985 1.00 90.12 183 VAL A N 1
ATOM 1451 C CA . VAL A 1 183 ? -3.751 -13.819 10.365 1.00 90.12 183 VAL A CA 1
ATOM 1452 C C . VAL A 1 183 ? -4.149 -12.951 9.170 1.00 90.12 183 VAL A C 1
ATOM 1454 O O . VAL A 1 183 ? -5.040 -12.109 9.298 1.00 90.12 183 VAL A O 1
ATOM 1457 N N . GLY A 1 184 ? -3.551 -13.189 7.996 1.00 93.12 184 GLY A N 1
ATOM 1458 C CA . GLY A 1 184 ? -3.903 -12.486 6.766 1.00 93.12 184 GLY A CA 1
ATOM 1459 C C . GLY A 1 184 ? -5.371 -12.672 6.379 1.00 93.12 184 GLY A C 1
ATOM 1460 O O . GLY A 1 184 ? -6.047 -11.695 6.063 1.00 93.12 184 GLY A O 1
ATOM 1461 N N . ASP A 1 185 ? -5.897 -13.891 6.478 1.00 93.25 185 ASP A N 1
ATOM 1462 C CA . ASP A 1 185 ? -7.287 -14.225 6.162 1.00 93.25 185 ASP A CA 1
ATOM 1463 C C . ASP A 1 185 ? -8.269 -13.532 7.117 1.00 93.25 185 ASP A C 1
ATOM 1465 O O . ASP A 1 185 ? -9.290 -13.004 6.673 1.00 93.25 185 ASP A O 1
ATOM 1469 N N . ARG A 1 186 ? -7.952 -13.454 8.418 1.00 94.69 186 ARG A N 1
ATOM 1470 C CA . ARG A 1 186 ? -8.775 -12.727 9.402 1.00 94.69 186 ARG A CA 1
ATOM 1471 C C . ARG A 1 186 ? -8.774 -11.220 9.159 1.00 94.69 186 ARG A C 1
ATOM 1473 O O . ARG A 1 186 ? -9.830 -10.601 9.280 1.00 94.69 186 ARG A O 1
ATOM 1480 N N . ILE A 1 187 ? -7.636 -10.644 8.766 1.00 96.31 187 ILE A N 1
ATOM 1481 C CA . ILE A 1 187 ? -7.542 -9.235 8.352 1.00 96.31 187 ILE A CA 1
ATOM 1482 C C . ILE A 1 187 ? -8.400 -8.990 7.103 1.00 96.31 187 ILE A C 1
ATOM 1484 O O . ILE A 1 187 ? -9.206 -8.061 7.079 1.00 96.31 187 ILE A O 1
ATOM 1488 N N . VAL A 1 188 ? -8.253 -9.834 6.075 1.00 96.56 188 VAL A N 1
ATOM 1489 C CA . VAL A 1 188 ? -9.015 -9.734 4.820 1.00 96.56 188 VAL A CA 1
ATOM 1490 C C . VAL A 1 188 ? -10.516 -9.835 5.085 1.00 96.56 188 VAL A C 1
ATOM 1492 O O . VAL A 1 188 ? -11.268 -9.028 4.539 1.00 96.56 188 VAL A O 1
ATOM 1495 N N . ALA A 1 189 ? -10.948 -10.786 5.916 1.00 96.38 189 ALA A N 1
ATOM 1496 C CA . ALA A 1 189 ? -12.353 -10.969 6.272 1.00 96.38 189 ALA A CA 1
ATOM 1497 C C . ALA A 1 189 ? -12.912 -9.741 7.001 1.00 96.38 189 ALA A C 1
ATOM 1499 O O . ALA A 1 189 ? -13.881 -9.154 6.531 1.00 96.38 189 ALA A O 1
ATOM 1500 N N . ALA A 1 190 ? -12.245 -9.285 8.068 1.00 97.38 190 ALA A N 1
ATOM 1501 C CA . ALA A 1 190 ? -12.697 -8.134 8.852 1.00 97.38 190 ALA A CA 1
ATOM 1502 C C . ALA A 1 190 ? -12.855 -6.868 7.999 1.00 97.38 190 ALA A C 1
ATOM 1504 O O . ALA A 1 190 ? -13.841 -6.147 8.131 1.00 97.38 190 ALA A O 1
ATOM 1505 N N . VAL A 1 191 ? -11.904 -6.608 7.097 1.00 97.69 191 VAL A N 1
ATOM 1506 C CA . VAL A 1 191 ? -11.993 -5.464 6.183 1.00 97.69 191 VAL A CA 1
ATOM 1507 C C . VAL A 1 191 ? -13.111 -5.675 5.170 1.00 97.69 191 VAL A C 1
ATOM 1509 O O . VAL A 1 191 ? -13.926 -4.780 4.993 1.00 97.69 191 VAL A O 1
ATOM 1512 N N . THR A 1 192 ? -13.177 -6.839 4.521 1.00 96.75 192 THR A N 1
ATOM 1513 C CA . THR A 1 192 ? -14.191 -7.116 3.489 1.00 96.75 192 THR A CA 1
ATOM 1514 C C . THR A 1 192 ? -15.610 -6.977 4.043 1.00 96.75 192 THR A C 1
ATOM 1516 O O . THR A 1 192 ? -16.439 -6.354 3.389 1.00 96.75 192 THR A O 1
ATOM 1519 N N . ASP A 1 193 ? -15.867 -7.473 5.255 1.00 96.94 193 ASP A N 1
ATOM 1520 C CA . ASP A 1 193 ? -17.175 -7.389 5.919 1.00 96.94 193 ASP A CA 1
ATOM 1521 C C . ASP A 1 193 ? -17.561 -5.949 6.304 1.00 96.94 193 ASP A C 1
ATOM 1523 O O . ASP A 1 193 ? -18.741 -5.636 6.466 1.00 96.94 193 ASP A O 1
ATOM 1527 N N . ALA A 1 194 ? -16.575 -5.059 6.450 1.00 97.31 194 ALA A N 1
ATOM 1528 C CA . ALA A 1 194 ? -16.789 -3.652 6.777 1.00 97.31 194 ALA A CA 1
ATOM 1529 C C . ALA A 1 194 ? -16.993 -2.755 5.545 1.00 97.31 194 ALA A C 1
ATOM 1531 O O . ALA A 1 194 ? -17.478 -1.626 5.685 1.00 97.31 194 ALA A O 1
ATOM 1532 N N . LEU A 1 195 ? -16.608 -3.223 4.354 1.00 96.62 195 LEU A N 1
ATOM 1533 C CA . LEU A 1 195 ? -16.760 -2.471 3.112 1.00 96.62 195 LEU A CA 1
ATOM 1534 C C . LEU A 1 195 ? -18.168 -2.630 2.531 1.00 96.62 195 LEU A C 1
ATOM 1536 O O . LEU A 1 195 ? -18.800 -3.681 2.607 1.00 96.62 195 LEU A O 1
ATOM 1540 N N . GLN A 1 196 ? -18.643 -1.557 1.914 1.00 96.44 196 GLN A N 1
ATOM 1541 C CA . GLN A 1 196 ? -19.898 -1.496 1.178 1.00 96.44 196 GLN A CA 1
ATOM 1542 C C . GLN A 1 196 ? -19.644 -1.593 -0.330 1.00 96.44 196 GLN A C 1
ATOM 1544 O O . GLN A 1 196 ? -18.519 -1.442 -0.816 1.00 96.44 196 GLN A O 1
ATOM 1549 N N . GLU A 1 197 ? -20.708 -1.838 -1.093 1.00 94.44 197 GLU A N 1
ATOM 1550 C CA . GLU A 1 197 ? -20.642 -1.771 -2.551 1.00 94.44 197 GLU A CA 1
ATOM 1551 C C . GLU A 1 197 ? -20.169 -0.375 -2.999 1.00 94.44 197 GLU A C 1
ATOM 1553 O O . GLU A 1 197 ? -20.709 0.639 -2.564 1.00 94.44 197 GLU A O 1
ATOM 1558 N N . GLY A 1 198 ? -19.138 -0.326 -3.850 1.00 94.19 198 GLY A N 1
ATOM 1559 C CA . GLY A 1 198 ? -18.524 0.922 -4.329 1.00 94.19 198 GLY A CA 1
ATOM 1560 C C . GLY A 1 198 ? -17.354 1.456 -3.490 1.00 94.19 198 GLY A C 1
ATOM 1561 O O . GLY A 1 198 ? -16.675 2.387 -3.926 1.00 94.19 198 GLY A O 1
ATOM 1562 N N . ASP A 1 199 ? -17.057 0.859 -2.332 1.00 95.81 199 ASP A N 1
ATOM 1563 C CA . ASP A 1 199 ? -15.908 1.274 -1.511 1.00 95.81 199 ASP A CA 1
ATOM 1564 C C . ASP A 1 199 ? -14.563 0.833 -2.093 1.00 95.81 199 ASP A C 1
ATOM 1566 O O . ASP A 1 199 ? -13.536 1.476 -1.867 1.00 95.81 199 ASP A O 1
ATOM 1570 N N . ALA A 1 200 ? -14.563 -0.296 -2.801 1.00 93.00 200 ALA A N 1
ATOM 1571 C CA . ALA A 1 200 ? -13.363 -0.901 -3.348 1.00 93.00 200 ALA A CA 1
ATOM 1572 C C . ALA A 1 200 ? -12.881 -0.149 -4.591 1.00 93.00 200 ALA A C 1
ATOM 1574 O O . ALA A 1 200 ? -13.602 -0.061 -5.584 1.00 93.00 200 ALA A O 1
ATOM 1575 N N . ASP A 1 201 ? -11.634 0.315 -4.555 1.00 90.50 201 ASP A N 1
ATOM 1576 C CA . ASP A 1 201 ? -10.922 0.732 -5.758 1.00 90.50 201 ASP A CA 1
ATOM 1577 C C . ASP A 1 201 ? -10.084 -0.451 -6.259 1.00 90.50 201 ASP A C 1
ATOM 1579 O O . ASP A 1 201 ? -9.159 -0.919 -5.593 1.00 90.50 201 ASP A O 1
ATOM 1583 N N . GLU A 1 202 ? -10.434 -0.966 -7.438 1.00 85.69 202 GLU A N 1
ATOM 1584 C CA . GLU A 1 202 ? -9.753 -2.111 -8.052 1.00 85.69 202 GLU A CA 1
ATOM 1585 C C . GLU A 1 202 ? -8.425 -1.733 -8.731 1.00 85.69 202 GLU A C 1
ATOM 1587 O O . GLU A 1 202 ? -7.749 -2.591 -9.314 1.00 85.69 202 GLU A O 1
ATOM 1592 N N . THR A 1 203 ? -8.015 -0.465 -8.646 1.00 84.19 203 THR A N 1
ATOM 1593 C CA . THR A 1 203 ? -6.691 -0.011 -9.071 1.00 84.19 203 THR A CA 1
ATOM 1594 C C . THR A 1 203 ? -5.645 -0.558 -8.108 1.00 84.19 203 THR A C 1
ATOM 1596 O O . THR A 1 203 ? -5.355 -0.001 -7.053 1.00 84.19 203 THR A O 1
ATOM 1599 N N . VAL A 1 204 ? -5.080 -1.712 -8.444 1.00 78.19 204 VAL A N 1
ATOM 1600 C CA . VAL A 1 204 ? -4.053 -2.353 -7.620 1.00 78.19 204 VAL A CA 1
ATOM 1601 C C . VAL A 1 204 ? -2.668 -1.956 -8.121 1.00 78.19 204 VAL A C 1
ATOM 1603 O O . VAL A 1 204 ? -2.380 -2.087 -9.309 1.00 78.19 204 VAL A O 1
ATOM 1606 N N . THR A 1 205 ? -1.777 -1.562 -7.209 1.00 88.31 205 THR A N 1
ATOM 1607 C CA . THR A 1 205 ? -0.348 -1.363 -7.497 1.00 88.31 205 THR A CA 1
ATOM 1608 C C . THR A 1 205 ? 0.271 -2.630 -8.115 1.00 88.31 205 THR A C 1
ATOM 1610 O O . THR A 1 205 ? 0.031 -3.735 -7.609 1.00 88.31 205 THR A O 1
ATOM 1613 N N . PRO A 1 206 ? 1.098 -2.520 -9.174 1.00 91.94 206 PRO A N 1
ATOM 1614 C CA . PRO A 1 206 ? 1.794 -3.662 -9.760 1.00 91.94 206 PRO A CA 1
ATOM 1615 C C . PRO A 1 206 ? 2.567 -4.495 -8.731 1.00 91.94 206 PRO A C 1
ATOM 1617 O O . PRO A 1 206 ? 3.014 -4.001 -7.694 1.00 91.94 206 PRO A O 1
ATOM 1620 N N . PHE A 1 207 ? 2.737 -5.777 -9.040 1.00 94.75 207 PHE A N 1
ATOM 1621 C CA . PHE A 1 207 ? 3.491 -6.768 -8.269 1.00 94.75 207 PHE A CA 1
ATOM 1622 C C . PHE A 1 207 ? 2.914 -7.226 -6.928 1.00 94.75 207 PHE A C 1
ATOM 1624 O O . PHE A 1 207 ? 3.447 -8.179 -6.369 1.00 94.75 207 PHE A O 1
ATOM 1631 N N . TYR A 1 208 ? 1.819 -6.652 -6.426 1.00 94.00 208 TYR A N 1
ATOM 1632 C CA . TYR A 1 208 ? 1.064 -7.246 -5.312 1.00 94.00 208 TYR A CA 1
ATOM 1633 C C . TYR A 1 208 ? 0.217 -8.438 -5.780 1.00 94.00 208 TYR A C 1
ATOM 1635 O O . TYR A 1 208 ? -0.191 -8.500 -6.933 1.00 94.00 208 TYR A O 1
ATOM 1643 N N . SER A 1 209 ? -0.136 -9.387 -4.917 1.00 93.56 209 SER A N 1
ATOM 1644 C CA . SER A 1 209 ? -1.129 -10.408 -5.278 1.00 93.56 209 SER A CA 1
ATOM 1645 C C . SER A 1 209 ? -2.514 -10.011 -4.783 1.00 93.56 209 SER A C 1
ATOM 1647 O O . SER A 1 209 ? -2.724 -9.913 -3.578 1.00 93.56 209 SER A O 1
ATOM 1649 N N . GLN A 1 210 ? -3.478 -9.857 -5.691 1.00 92.56 210 GLN A N 1
ATOM 1650 C CA . GLN A 1 210 ? -4.861 -9.553 -5.325 1.00 92.56 210 GLN A CA 1
ATOM 1651 C C . GLN A 1 210 ? -5.529 -10.740 -4.608 1.00 92.56 210 GLN A C 1
ATOM 1653 O O . GLN A 1 210 ? -5.444 -11.889 -5.061 1.00 92.56 210 GLN A O 1
ATOM 1658 N N . VAL A 1 211 ? -6.212 -10.456 -3.496 1.00 91.12 211 VAL A N 1
ATOM 1659 C CA . VAL A 1 211 ? -7.005 -11.419 -2.707 1.00 91.12 211 VAL A CA 1
ATOM 1660 C C . VAL A 1 211 ? -8.500 -11.168 -2.911 1.00 91.12 211 VAL A C 1
ATOM 1662 O O . VAL A 1 211 ? -9.251 -12.108 -3.193 1.00 91.12 211 VAL A O 1
ATOM 1665 N N . SER A 1 212 ? -8.916 -9.904 -2.850 1.00 90.69 212 SER A N 1
ATOM 1666 C CA . SER A 1 212 ? -10.279 -9.422 -3.109 1.00 90.69 212 SER A CA 1
ATOM 1667 C C . SER A 1 212 ? -10.220 -8.082 -3.878 1.00 90.69 212 SER A C 1
ATOM 1669 O O . SER A 1 212 ? -9.115 -7.576 -4.077 1.00 90.69 212 SER A O 1
ATOM 1671 N N . PRO A 1 213 ? -11.344 -7.518 -4.370 1.00 87.88 213 PRO A N 1
ATOM 1672 C CA . PRO A 1 213 ? -11.348 -6.314 -5.214 1.00 87.88 213 PRO A CA 1
ATOM 1673 C C . PRO A 1 213 ? -10.448 -5.170 -4.715 1.00 87.88 213 PRO A C 1
ATOM 1675 O O . PRO A 1 213 ? -9.573 -4.741 -5.461 1.00 87.88 213 PRO A O 1
ATOM 1678 N N . ALA A 1 214 ? -10.565 -4.786 -3.439 1.00 90.62 214 ALA A N 1
ATOM 1679 C CA . ALA A 1 214 ? -9.766 -3.727 -2.809 1.00 90.62 214 ALA A CA 1
ATOM 1680 C C . ALA A 1 214 ? -8.435 -4.201 -2.204 1.00 90.62 214 ALA A C 1
ATOM 1682 O O . ALA A 1 214 ? -7.578 -3.382 -1.874 1.00 90.62 214 ALA A O 1
ATOM 1683 N N . ILE A 1 215 ? -8.279 -5.509 -1.966 1.00 95.06 215 ILE A N 1
ATOM 1684 C CA . ILE A 1 215 ? -7.279 -6.029 -1.029 1.00 95.06 215 ILE A CA 1
ATOM 1685 C C . ILE A 1 215 ? -6.242 -6.866 -1.762 1.00 95.06 215 ILE A C 1
ATOM 1687 O O . ILE A 1 215 ? -6.559 -7.859 -2.427 1.00 95.06 215 ILE A O 1
ATOM 1691 N N . SER A 1 216 ? -4.978 -6.500 -1.587 1.00 94.94 216 SER A N 1
ATOM 1692 C CA . SER A 1 216 ? -3.838 -7.234 -2.130 1.00 94.94 216 SER A CA 1
ATOM 1693 C C . SER A 1 216 ? -2.757 -7.441 -1.078 1.00 94.94 216 SER A C 1
ATOM 1695 O O . SER A 1 216 ? -2.727 -6.747 -0.068 1.00 94.94 216 SER A O 1
ATOM 1697 N N . TRP A 1 217 ? -1.856 -8.395 -1.300 1.00 94.69 217 TRP A N 1
ATOM 1698 C CA . TRP A 1 217 ? -0.806 -8.728 -0.340 1.00 94.69 217 TRP A CA 1
ATOM 1699 C C . TRP A 1 217 ? 0.561 -8.911 -0.993 1.00 94.69 217 TRP A C 1
ATOM 1701 O O . TRP A 1 217 ? 0.666 -9.174 -2.197 1.00 94.69 217 TRP A O 1
ATOM 1711 N N . ALA A 1 218 ? 1.604 -8.783 -0.179 1.00 93.62 218 ALA A N 1
ATOM 1712 C CA . ALA A 1 218 ? 2.964 -9.164 -0.526 1.00 93.62 218 ALA A CA 1
ATOM 1713 C C . ALA A 1 218 ? 3.796 -9.487 0.724 1.00 93.62 218 ALA A C 1
ATOM 1715 O O . ALA A 1 218 ? 3.452 -9.093 1.836 1.00 93.62 218 ALA A O 1
ATOM 1716 N N . GLU A 1 219 ? 4.907 -10.187 0.541 1.00 91.50 219 GLU A N 1
ATOM 1717 C CA . GLU A 1 219 ? 5.954 -10.321 1.555 1.00 91.50 219 GLU A CA 1
ATOM 1718 C C . GLU A 1 219 ? 6.687 -8.986 1.764 1.00 91.50 219 GLU A C 1
ATOM 1720 O O . GLU A 1 219 ? 6.895 -8.222 0.816 1.00 91.50 219 GLU A O 1
ATOM 1725 N N . GLU A 1 220 ? 7.102 -8.702 2.999 1.00 87.56 220 GLU A N 1
ATOM 1726 C CA . GLU A 1 220 ? 7.842 -7.478 3.314 1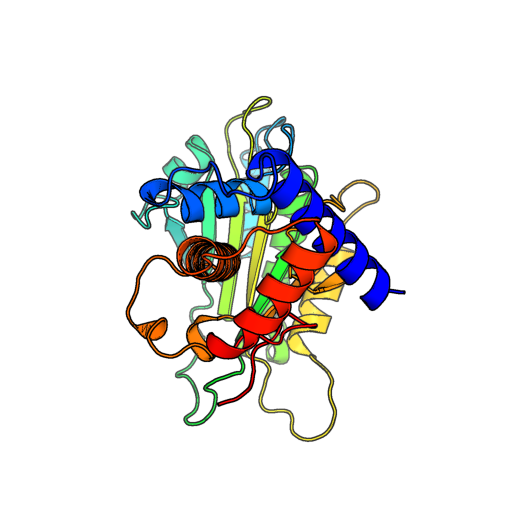.00 87.56 220 GLU A CA 1
ATOM 1727 C C . GLU A 1 220 ? 9.315 -7.603 2.878 1.00 87.56 220 GLU A C 1
ATOM 1729 O O . GLU A 1 220 ? 10.016 -8.474 3.391 1.00 87.56 220 GLU A O 1
ATOM 1734 N N . PRO A 1 221 ? 9.849 -6.736 1.994 1.00 85.81 221 PRO A N 1
ATOM 1735 C CA . PRO A 1 221 ? 11.183 -6.930 1.419 1.00 85.81 221 PRO A CA 1
ATOM 1736 C C . PRO A 1 221 ? 12.327 -6.888 2.438 1.00 85.81 221 PRO A C 1
ATOM 1738 O O . PRO A 1 221 ? 13.342 -7.554 2.233 1.00 85.81 221 PRO A O 1
ATOM 1741 N N . VAL A 1 222 ? 12.172 -6.127 3.531 1.00 79.75 222 VAL A N 1
ATOM 1742 C CA . VAL A 1 222 ? 13.206 -5.954 4.571 1.00 79.75 222 VAL A CA 1
ATOM 1743 C C . VAL A 1 222 ? 13.626 -7.280 5.211 1.00 79.75 222 VAL A C 1
ATOM 1745 O O . VAL A 1 222 ? 14.765 -7.440 5.660 1.00 79.75 222 VAL A O 1
ATOM 1748 N N . ASP A 1 223 ? 12.722 -8.259 5.223 1.00 76.50 223 ASP A N 1
ATOM 1749 C CA . ASP A 1 223 ? 13.007 -9.573 5.773 1.00 76.50 223 ASP A CA 1
ATOM 1750 C C . ASP A 1 223 ? 13.847 -10.425 4.807 1.00 76.50 223 ASP A C 1
ATOM 1752 O O . ASP A 1 223 ? 14.671 -11.200 5.291 1.00 76.50 223 ASP A O 1
ATOM 1756 N N . TYR A 1 224 ? 13.713 -10.243 3.487 1.00 76.12 224 TYR A N 1
ATOM 1757 C CA . TYR A 1 224 ? 14.234 -11.162 2.462 1.00 76.12 224 TYR A CA 1
ATOM 1758 C C . TYR A 1 224 ? 15.448 -10.651 1.686 1.00 76.12 224 TYR A C 1
ATOM 1760 O O . TYR A 1 224 ? 16.268 -11.451 1.248 1.00 76.12 224 TYR A O 1
ATOM 1768 N N . ILE A 1 225 ? 15.594 -9.339 1.499 1.00 75.25 225 ILE A N 1
ATOM 1769 C CA . ILE A 1 225 ? 16.651 -8.792 0.639 1.00 75.25 225 ILE A CA 1
ATOM 1770 C C . ILE A 1 225 ? 17.811 -8.300 1.508 1.00 75.25 225 ILE A C 1
ATOM 1772 O O . ILE A 1 225 ? 17.680 -7.364 2.304 1.00 75.25 225 ILE A O 1
ATOM 1776 N N . GLN A 1 226 ? 18.974 -8.939 1.360 1.00 66.31 226 GLN A N 1
ATOM 1777 C CA . GLN A 1 226 ? 20.191 -8.541 2.072 1.00 66.31 226 GLN A CA 1
ATOM 1778 C C . GLN A 1 226 ? 20.599 -7.109 1.686 1.00 66.31 226 GLN A C 1
ATOM 1780 O O . GLN A 1 226 ? 20.505 -6.709 0.531 1.00 66.31 226 GLN A O 1
ATOM 1785 N N . GLY A 1 227 ? 21.026 -6.312 2.670 1.00 65.12 227 GLY A N 1
ATOM 1786 C CA . GLY A 1 227 ? 21.366 -4.894 2.480 1.00 65.12 227 GLY A CA 1
ATOM 1787 C C . GLY A 1 227 ? 20.182 -3.930 2.616 1.00 65.12 227 GLY A C 1
ATOM 1788 O O . GLY A 1 227 ? 20.399 -2.754 2.904 1.00 65.12 227 GLY A O 1
ATOM 1789 N N . LEU A 1 228 ? 18.935 -4.416 2.532 1.00 67.56 228 LEU A N 1
ATOM 1790 C CA . LEU A 1 228 ? 17.773 -3.580 2.820 1.00 67.56 228 LEU A CA 1
ATOM 1791 C C . LEU A 1 228 ? 17.649 -3.286 4.326 1.00 67.56 228 LEU A C 1
ATOM 1793 O O . LEU A 1 228 ? 17.502 -2.141 4.712 1.00 67.56 228 LEU A O 1
ATOM 1797 N N . ARG A 1 229 ? 17.903 -4.226 5.234 1.00 59.25 229 ARG A N 1
ATOM 1798 C CA . ARG A 1 229 ? 17.742 -4.002 6.696 1.00 59.25 229 ARG A CA 1
ATOM 1799 C C . ARG A 1 229 ? 18.390 -2.735 7.305 1.00 59.25 229 ARG A C 1
ATOM 1801 O O . ARG A 1 229 ? 18.061 -2.379 8.429 1.00 59.25 229 ARG A O 1
ATOM 1808 N N . GLN A 1 230 ? 19.316 -2.081 6.604 1.00 55.00 230 GLN A N 1
ATOM 1809 C CA . GLN A 1 230 ? 20.063 -0.902 7.042 1.00 55.00 230 GLN A CA 1
ATOM 1810 C C . GLN A 1 230 ? 19.639 0.427 6.377 1.00 55.00 230 GLN A C 1
ATOM 1812 O O . GLN A 1 230 ? 20.159 1.470 6.770 1.00 55.00 230 GLN A O 1
ATOM 1817 N N . SER A 1 231 ? 18.734 0.439 5.386 1.00 56.47 231 SER A N 1
ATOM 1818 C CA . SER A 1 231 ? 18.331 1.673 4.679 1.00 56.47 231 SER A CA 1
ATOM 1819 C C . SER A 1 231 ? 16.909 2.127 5.044 1.00 56.47 231 SER A C 1
ATOM 1821 O O . SER A 1 231 ? 16.038 1.318 5.347 1.00 56.47 231 SER A O 1
ATOM 1823 N N . LYS A 1 232 ? 16.697 3.451 5.065 1.00 49.53 232 LYS A N 1
ATOM 1824 C CA . LYS A 1 232 ? 15.465 4.102 5.549 1.00 49.53 232 LYS A CA 1
ATOM 1825 C C . LYS A 1 232 ? 14.335 4.169 4.506 1.00 49.53 232 LYS A C 1
ATOM 1827 O O . LYS A 1 232 ? 13.185 4.343 4.891 1.00 49.53 232 LYS A O 1
ATOM 1832 N N . ASP A 1 233 ? 14.635 3.960 3.223 1.00 53.03 233 ASP A N 1
ATOM 1833 C CA . ASP A 1 233 ? 13.698 4.178 2.107 1.00 53.03 233 ASP A CA 1
ATOM 1834 C C . ASP A 1 233 ? 13.258 2.851 1.467 1.00 53.03 233 ASP A C 1
ATOM 1836 O O . ASP A 1 233 ? 13.760 2.469 0.412 1.00 53.03 233 ASP A O 1
ATOM 1840 N N . GLN A 1 234 ? 12.386 2.076 2.127 1.00 68.12 234 GLN A N 1
ATOM 1841 C CA . GLN A 1 234 ? 12.201 0.647 1.784 1.00 68.12 234 GLN A CA 1
ATOM 1842 C C . GLN A 1 234 ? 10.769 0.148 1.747 1.00 68.12 234 GLN A C 1
ATOM 1844 O O . GLN A 1 234 ? 10.471 -0.983 2.127 1.00 68.12 234 GLN A O 1
ATOM 1849 N N . SER A 1 235 ? 9.853 0.974 1.255 1.00 79.62 235 SER A N 1
ATOM 1850 C CA . SER A 1 235 ? 8.540 0.433 0.914 1.00 79.62 235 SER A CA 1
ATOM 1851 C C . SER A 1 235 ? 8.673 -0.667 -0.149 1.00 79.62 235 SER A C 1
ATOM 1853 O O . SER A 1 235 ? 9.530 -0.592 -1.033 1.00 79.62 235 SER A O 1
ATOM 1855 N N . PHE A 1 236 ? 7.780 -1.659 -0.105 1.00 89.94 236 PHE A N 1
ATOM 1856 C CA . PHE A 1 236 ? 7.672 -2.703 -1.129 1.00 89.94 236 PHE A CA 1
ATOM 1857 C C . PHE A 1 236 ? 7.735 -2.143 -2.557 1.00 89.94 236 PHE A C 1
ATOM 1859 O O . PHE A 1 236 ? 8.523 -2.611 -3.383 1.00 89.94 236 PHE A O 1
ATOM 1866 N N . THR A 1 237 ? 6.944 -1.103 -2.824 1.00 90.38 237 THR A N 1
ATOM 1867 C CA . THR A 1 237 ? 6.863 -0.434 -4.125 1.00 90.38 237 THR A CA 1
ATOM 1868 C C . THR A 1 237 ? 8.202 0.185 -4.525 1.00 90.38 237 THR A C 1
ATOM 1870 O O . THR A 1 237 ? 8.646 0.002 -5.657 1.00 90.38 237 THR A O 1
ATOM 1873 N N . TRP A 1 238 ? 8.889 0.860 -3.595 1.00 89.44 238 TRP A N 1
ATOM 1874 C CA . TRP A 1 238 ? 10.203 1.450 -3.859 1.00 89.44 238 TRP A CA 1
ATOM 1875 C C . TRP A 1 238 ? 11.252 0.393 -4.189 1.00 89.44 238 TRP A C 1
ATOM 1877 O O . TRP A 1 238 ? 11.994 0.554 -5.153 1.00 89.44 238 TRP A O 1
ATOM 1887 N N . THR A 1 239 ? 11.280 -0.721 -3.454 1.00 89.38 239 THR A N 1
ATOM 1888 C CA . THR A 1 239 ? 12.203 -1.822 -3.748 1.00 89.38 239 THR A CA 1
ATOM 1889 C C . THR A 1 239 ? 12.030 -2.327 -5.180 1.00 89.38 239 THR A C 1
ATOM 1891 O O . THR A 1 239 ? 13.018 -2.476 -5.894 1.00 89.38 239 THR A O 1
ATOM 1894 N N . ARG A 1 240 ? 10.788 -2.539 -5.641 1.00 92.44 240 ARG A N 1
ATOM 1895 C CA . ARG A 1 240 ? 10.534 -2.989 -7.022 1.00 92.44 240 ARG A CA 1
ATOM 1896 C C . ARG A 1 240 ? 10.963 -1.930 -8.033 1.00 92.44 240 ARG A C 1
ATOM 1898 O O . ARG A 1 240 ? 11.645 -2.260 -9.000 1.00 92.44 240 ARG A O 1
ATOM 1905 N N . ALA A 1 241 ? 10.639 -0.664 -7.778 1.00 93.38 241 ALA A N 1
ATOM 1906 C CA . ALA A 1 241 ? 11.042 0.442 -8.637 1.00 93.38 241 ALA A CA 1
ATOM 1907 C C . ALA A 1 241 ? 12.570 0.576 -8.756 1.00 93.38 241 ALA A C 1
ATOM 1909 O O . ALA A 1 241 ? 13.092 0.753 -9.857 1.00 93.38 241 ALA A O 1
ATOM 1910 N N . ALA A 1 242 ? 13.294 0.440 -7.644 1.00 91.06 242 ALA A N 1
ATOM 1911 C CA . ALA A 1 242 ? 14.750 0.504 -7.601 1.00 91.06 242 ALA A CA 1
ATOM 1912 C C . ALA A 1 242 ? 15.406 -0.676 -8.335 1.00 91.06 242 ALA A C 1
ATOM 1914 O O . ALA A 1 242 ? 16.343 -0.459 -9.105 1.00 91.06 242 ALA A O 1
ATOM 1915 N N . VAL A 1 243 ? 14.895 -1.901 -8.151 1.00 91.06 243 VAL A N 1
ATOM 1916 C CA . VAL A 1 243 ? 15.375 -3.090 -8.877 1.00 91.06 243 VAL A CA 1
ATOM 1917 C C . VAL A 1 243 ? 15.182 -2.910 -10.379 1.00 91.06 243 VAL A C 1
ATOM 1919 O O . VAL A 1 243 ? 16.143 -3.038 -11.134 1.00 91.06 243 VAL A O 1
ATOM 1922 N N . ILE A 1 244 ? 13.978 -2.525 -10.812 1.00 94.31 244 ILE A N 1
ATOM 1923 C CA . ILE A 1 244 ? 13.694 -2.266 -12.228 1.00 94.31 244 ILE A CA 1
ATOM 1924 C C . ILE A 1 244 ? 14.633 -1.184 -12.759 1.00 94.31 244 ILE A C 1
ATOM 1926 O O . ILE A 1 244 ? 15.310 -1.408 -13.755 1.00 94.31 244 ILE A O 1
ATOM 1930 N N . ALA A 1 245 ? 14.754 -0.043 -12.076 1.00 93.94 245 ALA A N 1
ATOM 1931 C CA . ALA A 1 245 ? 15.654 1.027 -12.499 1.00 93.94 245 ALA A CA 1
ATOM 1932 C C . ALA A 1 245 ? 17.102 0.546 -12.664 1.00 93.94 245 ALA A C 1
ATOM 1934 O O . ALA A 1 245 ? 17.772 0.944 -13.613 1.00 93.94 245 ALA A O 1
ATOM 1935 N N . SER A 1 246 ? 17.585 -0.299 -11.751 1.00 91.38 246 SER A N 1
ATOM 1936 C CA . SER A 1 246 ? 18.930 -0.876 -11.805 1.00 91.38 246 SER A CA 1
ATOM 1937 C C . SER A 1 246 ? 19.116 -1.770 -13.036 1.00 91.38 246 SER A C 1
ATOM 1939 O O . SER A 1 246 ? 20.078 -1.594 -13.785 1.00 91.38 246 SER A O 1
ATOM 1941 N N . LEU A 1 247 ? 18.149 -2.656 -13.301 1.00 92.62 247 LEU A N 1
ATOM 1942 C CA . LEU A 1 247 ? 18.150 -3.537 -14.472 1.00 92.62 247 LEU A CA 1
ATOM 1943 C C . LEU A 1 247 ? 18.149 -2.742 -15.783 1.00 92.62 247 LEU A C 1
ATOM 1945 O O . LEU A 1 247 ? 18.922 -3.049 -16.686 1.00 92.62 247 LEU A O 1
ATOM 1949 N N . LEU A 1 248 ? 17.335 -1.685 -15.875 1.00 92.94 248 LEU A N 1
ATOM 1950 C CA . LEU A 1 248 ? 17.259 -0.859 -17.084 1.00 92.94 248 LEU A CA 1
ATOM 1951 C C . LEU A 1 248 ? 18.533 -0.035 -17.315 1.00 92.94 248 LEU A C 1
ATOM 1953 O O . LEU A 1 248 ? 18.955 0.118 -18.456 1.00 92.94 248 LEU A O 1
ATOM 1957 N N . LYS A 1 249 ? 19.171 0.472 -16.250 1.00 89.25 249 LYS A N 1
ATOM 1958 C CA . LYS A 1 249 ? 20.451 1.201 -16.346 1.00 89.25 249 LYS A CA 1
ATOM 1959 C C . LYS A 1 249 ? 21.604 0.310 -16.795 1.00 89.25 249 LYS A C 1
ATOM 1961 O O . LYS A 1 249 ? 22.480 0.773 -17.518 1.00 89.25 249 LYS A O 1
ATOM 1966 N N . GLY A 1 250 ? 21.629 -0.932 -16.315 1.00 84.19 250 GLY A N 1
ATOM 1967 C CA . GLY A 1 250 ? 22.688 -1.894 -16.614 1.00 84.19 250 GLY A CA 1
ATOM 1968 C C . GLY A 1 250 ? 22.558 -2.561 -17.984 1.00 84.19 250 GLY A C 1
ATOM 1969 O O . GLY A 1 250 ? 23.485 -3.248 -18.409 1.00 84.19 250 GLY A O 1
ATOM 1970 N N . HIS A 1 251 ? 21.433 -2.383 -18.680 1.00 87.12 251 HIS A N 1
ATOM 1971 C CA . HIS A 1 251 ? 21.170 -3.057 -19.945 1.00 87.12 251 HIS A CA 1
ATOM 1972 C C . HIS A 1 251 ? 21.602 -2.218 -21.153 1.00 87.12 251 HIS A C 1
ATOM 1974 O O . HIS A 1 251 ? 21.017 -1.176 -21.443 1.00 87.12 251 HIS A O 1
ATOM 1980 N N . ALA A 1 252 ? 22.617 -2.696 -21.875 1.00 82.81 252 ALA A N 1
ATOM 1981 C CA . ALA A 1 252 ? 23.165 -2.015 -23.051 1.00 82.81 252 ALA A CA 1
ATOM 1982 C C . ALA A 1 252 ? 22.467 -2.388 -24.373 1.00 82.81 252 ALA A C 1
ATOM 1984 O O . ALA A 1 252 ? 22.574 -1.644 -25.348 1.00 82.81 252 ALA A O 1
ATOM 1985 N N . GLU A 1 253 ? 21.771 -3.527 -24.424 1.00 90.00 253 GLU A N 1
ATOM 1986 C CA . GLU A 1 253 ? 21.161 -4.017 -25.661 1.00 90.00 253 GLU A CA 1
ATOM 1987 C C . GLU A 1 253 ? 19.827 -3.307 -25.968 1.00 90.00 253 GLU A C 1
ATOM 1989 O O . GLU A 1 253 ? 19.106 -2.888 -25.057 1.00 90.00 253 GLU A O 1
ATOM 1994 N N . PRO A 1 254 ? 19.458 -3.153 -27.253 1.00 91.56 254 PRO A N 1
ATOM 1995 C CA . PRO A 1 254 ? 18.168 -2.580 -27.617 1.00 91.56 254 PRO A CA 1
ATOM 1996 C C . PRO A 1 254 ? 16.994 -3.473 -27.196 1.00 91.56 254 PRO A C 1
ATOM 1998 O O . PRO A 1 254 ? 16.944 -4.647 -27.561 1.00 91.56 254 PRO A O 1
ATOM 2001 N N . VAL A 1 255 ? 15.987 -2.888 -26.544 1.00 94.00 255 VAL A N 1
ATOM 2002 C CA . VAL A 1 255 ? 14.744 -3.580 -26.161 1.00 94.00 255 VAL A CA 1
ATOM 2003 C C . VAL A 1 255 ? 13.655 -3.299 -27.197 1.00 94.00 255 VAL A C 1
ATOM 2005 O O . VAL A 1 255 ? 13.182 -2.173 -27.351 1.00 94.00 255 VAL A O 1
ATOM 2008 N N . ARG A 1 256 ? 13.225 -4.313 -27.944 1.00 94.00 256 ARG A N 1
ATOM 2009 C CA . ARG A 1 256 ? 12.395 -4.139 -29.149 1.00 94.00 256 ARG A CA 1
ATOM 2010 C C . ARG A 1 256 ? 10.890 -4.166 -28.884 1.00 94.00 256 ARG A C 1
ATOM 2012 O O . ARG A 1 256 ? 10.128 -3.851 -29.791 1.00 94.00 256 ARG A O 1
ATOM 2019 N N . SER A 1 257 ? 10.461 -4.562 -27.686 1.00 96.19 257 SER A N 1
ATOM 2020 C CA . SER A 1 257 ? 9.042 -4.695 -27.327 1.00 96.19 257 SER A CA 1
ATOM 2021 C C . SER A 1 257 ? 8.810 -4.659 -25.814 1.00 96.19 257 SER A C 1
ATOM 2023 O O . SER A 1 257 ? 9.735 -4.898 -25.033 1.00 96.19 257 SER A O 1
ATOM 2025 N N . ALA A 1 258 ? 7.560 -4.428 -25.405 1.00 95.75 258 ALA A N 1
ATOM 2026 C CA . ALA A 1 258 ? 7.140 -4.531 -24.008 1.00 95.75 258 ALA A CA 1
ATOM 2027 C C . ALA A 1 258 ? 7.295 -5.961 -23.459 1.00 95.75 258 ALA A C 1
ATOM 2029 O O . ALA A 1 258 ? 7.663 -6.145 -22.304 1.00 95.75 258 ALA A O 1
ATOM 2030 N N . GLU A 1 259 ? 7.088 -6.985 -24.288 1.00 96.25 259 GLU A N 1
ATOM 2031 C CA . GLU A 1 259 ? 7.259 -8.393 -23.916 1.00 96.25 259 GLU A CA 1
ATOM 2032 C C . GLU A 1 259 ? 8.739 -8.763 -23.720 1.00 96.25 259 GLU A C 1
ATOM 2034 O O . GLU A 1 259 ? 9.085 -9.623 -22.907 1.00 96.25 259 GLU A O 1
ATOM 2039 N N . GLU A 1 260 ? 9.645 -8.138 -24.474 1.00 95.69 260 GLU A N 1
ATOM 2040 C CA . GLU A 1 260 ? 11.088 -8.258 -24.245 1.00 95.69 260 GLU A CA 1
ATOM 2041 C C . GLU A 1 260 ? 11.504 -7.556 -22.951 1.00 95.69 260 GLU A C 1
ATOM 2043 O O . GLU A 1 260 ? 12.219 -8.154 -22.148 1.00 95.69 260 GLU A O 1
ATOM 2048 N N . LEU A 1 261 ? 10.981 -6.352 -22.702 1.00 95.50 261 LEU A N 1
ATOM 2049 C CA . LEU A 1 261 ? 11.184 -5.630 -21.447 1.00 95.50 261 LEU A CA 1
ATOM 2050 C C . LEU A 1 261 ? 10.686 -6.430 -20.235 1.00 95.50 261 LEU A C 1
ATOM 2052 O O . LEU A 1 261 ? 11.401 -6.547 -19.243 1.00 95.50 261 LEU A O 1
ATOM 2056 N N . GLN A 1 262 ? 9.485 -7.008 -20.322 1.00 95.56 262 GLN A N 1
ATOM 2057 C CA . GLN A 1 262 ? 8.928 -7.873 -19.285 1.00 95.56 262 GLN A CA 1
ATOM 2058 C C . GLN A 1 262 ? 9.879 -9.030 -18.981 1.00 95.56 262 GLN A C 1
ATOM 2060 O O . GLN A 1 262 ? 10.247 -9.225 -17.828 1.00 95.56 262 GLN A O 1
ATOM 2065 N N . ARG A 1 263 ? 10.318 -9.777 -20.005 1.00 94.31 263 ARG A N 1
ATOM 2066 C CA . ARG A 1 263 ? 11.233 -10.915 -19.815 1.00 94.31 263 ARG A CA 1
ATOM 2067 C C . ARG A 1 263 ? 12.555 -10.498 -19.181 1.00 94.31 263 ARG A C 1
ATOM 2069 O O . ARG A 1 263 ? 13.063 -11.226 -18.335 1.00 94.31 263 ARG A O 1
ATOM 2076 N N . LEU A 1 264 ? 13.091 -9.343 -19.574 1.00 94.31 264 LEU A N 1
ATOM 2077 C CA . LEU A 1 264 ? 14.301 -8.779 -18.983 1.00 94.31 264 LEU A CA 1
ATOM 2078 C C . LEU A 1 264 ? 14.111 -8.472 -17.497 1.00 94.31 264 LEU A C 1
ATOM 2080 O O . LEU A 1 264 ? 14.941 -8.869 -16.681 1.00 94.31 264 LEU A O 1
ATOM 2084 N N . ILE A 1 265 ? 13.016 -7.794 -17.146 1.00 94.81 265 ILE A N 1
ATOM 2085 C CA . ILE A 1 265 ? 12.731 -7.446 -15.754 1.00 94.81 265 ILE A CA 1
ATOM 2086 C C . ILE A 1 265 ? 12.494 -8.715 -14.937 1.00 94.81 265 ILE A C 1
ATOM 2088 O O . ILE A 1 265 ? 13.137 -8.890 -13.909 1.00 94.81 265 ILE A O 1
ATOM 2092 N N . GLU A 1 266 ? 11.625 -9.619 -15.396 1.00 93.88 266 GLU A N 1
ATOM 2093 C CA . GLU A 1 266 ? 11.327 -10.872 -14.698 1.00 93.88 266 GLU A CA 1
ATOM 2094 C C . GLU A 1 266 ? 12.591 -11.706 -14.467 1.00 93.88 266 GLU A C 1
ATOM 2096 O O . GLU A 1 266 ? 12.808 -12.170 -13.350 1.00 93.88 266 GLU A O 1
ATOM 2101 N N . ALA A 1 267 ? 13.450 -11.862 -15.480 1.00 90.56 267 ALA A N 1
ATOM 2102 C CA . ALA A 1 267 ? 14.711 -12.585 -15.329 1.00 90.56 267 ALA A CA 1
ATOM 2103 C C . ALA A 1 267 ? 15.624 -11.929 -14.281 1.00 90.56 267 ALA A C 1
ATOM 2105 O O . ALA A 1 267 ? 16.163 -12.627 -13.425 1.00 90.56 267 ALA A O 1
ATOM 2106 N N . GLY A 1 268 ? 15.742 -10.599 -14.310 1.00 91.00 268 GLY A N 1
ATOM 2107 C CA . GLY A 1 268 ? 16.599 -9.853 -13.392 1.00 91.00 268 GLY A CA 1
ATOM 2108 C C . GLY A 1 268 ? 16.071 -9.751 -11.959 1.00 91.00 268 GLY A C 1
ATOM 2109 O O . GLY A 1 268 ? 16.862 -9.592 -11.037 1.00 91.00 268 GLY A O 1
ATOM 2110 N N . LEU A 1 269 ? 14.758 -9.877 -11.724 1.00 91.69 269 LEU A N 1
ATOM 2111 C CA . LEU A 1 269 ? 14.179 -9.856 -10.370 1.00 91.69 269 LEU A CA 1
ATOM 2112 C C . LEU A 1 269 ? 14.807 -10.918 -9.449 1.00 91.69 269 LEU A C 1
ATOM 2114 O O . LEU A 1 269 ? 15.003 -10.655 -8.260 1.00 91.69 269 LEU A O 1
ATOM 2118 N N . GLY A 1 270 ? 15.150 -12.086 -10.003 1.00 89.44 270 GLY A N 1
ATOM 2119 C CA . GLY A 1 270 ? 15.761 -13.187 -9.257 1.00 89.44 270 GLY A CA 1
ATOM 2120 C C . GLY A 1 270 ? 17.105 -12.818 -8.627 1.00 89.44 270 GLY A C 1
ATOM 2121 O O . GLY A 1 270 ? 17.355 -13.186 -7.480 1.00 89.44 270 GLY A O 1
ATOM 2122 N N . ASP A 1 271 ? 17.915 -12.013 -9.318 1.00 88.25 271 ASP A N 1
ATOM 2123 C CA . ASP A 1 271 ? 19.232 -11.569 -8.838 1.00 88.25 271 ASP A CA 1
ATOM 2124 C C . ASP A 1 271 ? 19.132 -10.664 -7.599 1.00 88.25 271 ASP A C 1
ATOM 2126 O O . ASP A 1 271 ? 20.075 -10.546 -6.820 1.00 88.25 271 ASP A O 1
ATOM 2130 N N . PHE A 1 272 ? 17.962 -10.056 -7.384 1.00 86.50 272 PHE A N 1
ATOM 2131 C CA . PHE A 1 272 ? 17.648 -9.228 -6.219 1.00 86.50 272 PHE A CA 1
ATOM 2132 C C . PHE A 1 272 ? 16.808 -9.974 -5.170 1.00 86.50 272 PHE A C 1
ATOM 2134 O O . PHE A 1 272 ? 16.258 -9.354 -4.259 1.00 86.50 272 PHE A O 1
ATOM 2141 N N . GLY A 1 273 ? 16.679 -11.299 -5.295 1.00 87.25 273 GLY A N 1
ATOM 2142 C CA . GLY A 1 273 ? 15.915 -12.133 -4.368 1.00 87.25 273 GLY A CA 1
ATOM 2143 C C . GLY A 1 273 ? 14.396 -12.010 -4.516 1.00 87.25 273 GLY A C 1
ATOM 2144 O O . GLY A 1 273 ? 13.669 -12.458 -3.638 1.00 87.25 273 GLY A O 1
ATOM 2145 N N . VAL A 1 274 ? 13.875 -11.427 -5.600 1.00 90.75 274 VAL A N 1
ATOM 2146 C CA . VAL A 1 274 ? 12.428 -11.348 -5.874 1.00 90.75 274 VAL A CA 1
ATOM 2147 C C . VAL A 1 274 ? 12.022 -12.496 -6.800 1.00 90.75 274 VAL A C 1
ATOM 2149 O O . VAL A 1 274 ? 12.711 -12.778 -7.775 1.00 90.75 274 VAL A O 1
ATOM 2152 N N . MET A 1 275 ? 10.892 -13.167 -6.543 1.00 91.44 275 MET A N 1
ATOM 2153 C CA . MET A 1 275 ? 10.447 -14.273 -7.404 1.00 91.44 275 MET A CA 1
ATOM 2154 C C . MET A 1 275 ? 10.001 -13.758 -8.793 1.00 91.44 275 MET A C 1
ATOM 2156 O O . MET A 1 275 ? 8.971 -13.081 -8.864 1.00 91.44 275 MET A O 1
ATOM 2160 N N . PRO A 1 276 ? 10.660 -14.151 -9.907 1.00 90.25 276 PRO A N 1
ATOM 2161 C CA . PRO A 1 276 ? 10.412 -13.622 -11.259 1.00 90.25 276 PRO A CA 1
ATOM 2162 C C . PRO A 1 276 ? 8.949 -13.567 -11.712 1.00 90.25 276 PRO A C 1
ATOM 2164 O O . PRO A 1 276 ? 8.496 -12.567 -12.248 1.00 90.25 276 PRO A O 1
ATOM 2167 N N . LYS A 1 277 ? 8.187 -14.639 -11.467 1.00 88.75 277 LYS A N 1
ATOM 2168 C CA . LYS A 1 277 ? 6.785 -14.780 -11.914 1.00 88.75 277 LYS A CA 1
ATOM 2169 C C . LYS A 1 277 ? 5.761 -14.591 -10.795 1.00 88.75 277 LYS A C 1
ATOM 2171 O O . LYS A 1 277 ? 4.567 -14.803 -10.988 1.00 88.75 277 LYS A O 1
ATOM 2176 N N . LYS A 1 278 ? 6.233 -14.282 -9.587 1.00 91.62 278 LYS A N 1
ATOM 2177 C CA . LYS A 1 278 ? 5.409 -14.064 -8.393 1.00 91.62 278 LYS A CA 1
ATOM 2178 C C . LYS A 1 278 ? 6.017 -12.923 -7.574 1.00 91.62 278 LYS A C 1
ATOM 2180 O O . LYS A 1 278 ? 6.380 -13.148 -6.428 1.00 91.62 278 LYS A O 1
ATOM 2185 N N . PRO A 1 279 ? 6.119 -11.704 -8.123 1.00 92.94 279 PRO A N 1
ATOM 2186 C CA . PRO A 1 279 ? 6.937 -10.634 -7.541 1.00 92.94 279 PRO A CA 1
ATOM 2187 C C . PRO A 1 279 ? 6.400 -10.062 -6.216 1.00 92.94 279 PRO A C 1
ATOM 2189 O O . PRO A 1 279 ? 7.078 -9.257 -5.577 1.00 92.94 279 PRO A O 1
ATOM 2192 N N . HIS A 1 280 ? 5.230 -10.522 -5.762 1.00 92.62 280 HIS A N 1
ATOM 2193 C CA . HIS A 1 280 ? 4.728 -10.350 -4.394 1.00 92.62 280 HIS A CA 1
ATOM 2194 C C . HIS A 1 280 ? 5.479 -11.216 -3.366 1.00 92.62 280 HIS A C 1
ATOM 2196 O O . HIS A 1 280 ? 5.279 -11.041 -2.167 1.00 92.62 280 HIS A O 1
ATOM 2202 N N . ARG A 1 281 ? 6.320 -12.150 -3.826 1.00 91.12 281 ARG A N 1
ATOM 2203 C CA . ARG A 1 281 ? 7.152 -13.052 -3.024 1.00 91.12 281 ARG A CA 1
ATOM 2204 C C . ARG A 1 281 ? 8.638 -12.873 -3.323 1.00 91.12 281 ARG A C 1
ATOM 2206 O O . ARG A 1 281 ? 9.022 -12.313 -4.354 1.00 91.12 281 ARG A O 1
ATOM 2213 N N . HIS A 1 282 ? 9.460 -13.433 -2.452 1.00 88.50 282 HIS A N 1
ATOM 2214 C CA . HIS A 1 282 ? 10.911 -13.441 -2.529 1.00 88.50 282 HIS A CA 1
ATOM 2215 C C . HIS A 1 282 ? 11.450 -14.872 -2.571 1.00 88.50 282 HIS A C 1
ATOM 2217 O O . HIS A 1 282 ? 10.816 -15.819 -2.108 1.00 88.50 282 HIS A O 1
ATOM 2223 N N . LEU A 1 283 ? 12.624 -15.042 -3.167 1.00 84.12 283 LEU A N 1
ATOM 2224 C CA . LEU A 1 283 ? 13.367 -16.293 -3.108 1.00 84.12 283 LEU A CA 1
ATOM 2225 C C . LEU A 1 283 ? 13.884 -16.428 -1.670 1.00 84.12 283 LEU A C 1
ATOM 2227 O O . LEU A 1 283 ? 14.649 -15.580 -1.218 1.00 84.12 283 LEU A O 1
ATOM 2231 N N . GLY A 1 284 ? 13.396 -17.428 -0.929 1.00 66.31 284 GLY A N 1
ATOM 2232 C CA . GLY A 1 284 ? 13.874 -17.696 0.429 1.00 66.31 284 GLY A CA 1
ATOM 2233 C C . GLY A 1 284 ? 15.392 -17.878 0.420 1.00 66.31 284 GLY A C 1
ATOM 2234 O O . GLY A 1 284 ? 15.905 -18.596 -0.440 1.00 66.31 284 GLY A O 1
ATOM 2235 N N . LEU A 1 285 ? 16.085 -17.182 1.323 1.00 51.94 285 LEU A N 1
ATOM 2236 C CA . LEU A 1 285 ? 17.524 -17.337 1.544 1.00 51.94 285 LEU A CA 1
ATOM 2237 C C . LEU A 1 285 ? 17.807 -18.546 2.433 1.00 51.94 285 LEU A C 1
ATOM 2239 O O . LEU A 1 285 ? 17.110 -18.675 3.467 1.00 51.94 285 LEU A O 1
#

Sequence (285 aa):
MRSARNEDRDKRFYKELYDTWYKKGSLVADPNTLASKIYNMMAVSDVGYLKDALSQKEIEEIYEATEAFTIQAQTEDGKYLNVSQALEIGSYIGFLNPDIGEKPTGLNYRQRRIVINLTSQQAAVRATKALGSLSSDKTVFSDLMQFKVFLSATAQPTTEVKNDKIVVYYRVGDQMEGDADYVGDRIVAAVTDALQEGDADETVTPFYSQVSPAISWAEEPVDYIQGLRQSKDQSFTWTRAAVIASLLKGHAEPVRSAEELQRLIEAGLGDFGVMPKKPHRHLGL

pLDDT: mean 87.43, std 12.28, range [36.75, 98.5]

Foldseek 3Di:
DLLVVQVVLQLVLLQVVCVVAADQQAGNDDLVCQLVVSLCSQWWDAFQQLQDADDPVLVVLLCVLQVQWDKWWAALVGHTDDPQVCQAVWGKIKTFHPLQDDDPPPQQFFKKKKFFFWRYVVLQSLLSSLVSNCCVVPVQSNFFGMKIATHHNDRDRRDMGTRRRMMTMGGQDPDPDDDDSPNVVSSVVSSVVSDDPRTADQSHRRLWRDPDSGMTMATQVCSFFPPSVPDDNGDLSSLLSVQLSVQSVPDPDGQNHSVSSLVSSLVSCVVRQAHSSRRSYGNHD

InterPro domains:
  IPR040871 HopA1 effector protein [PF17914] (111-281)

Organism: NCBI:txid90975

Radius of gyration: 19.17 Å; chains: 1; bounding box: 44×47×54 Å